Protein AF-A0A7X0BYW3-F1 (afdb_monomer_lite)

Secondary structure (DSSP, 8-state):
-PPP----TTTTTT--------THHHHHHHHHHHHHHHHHHHTT--HHHHH---S--HHHHHHHHHHHIIIIIHHHHHHHHHHHIIIIIHHHHHHTT-TTGGG-------TTTS--TTHHHHHHHHHHTTSS-HHHHHHHHT--GGGSPPTT--TT-------------------TTSPPHHHHHHHHHHHHHHHHHHHHHHTTSTTS-TTTHHHHHHS-GGGGGGTS---HHHHHHTTTTTTTTTTHHHHHHHHT--HHHHHHHHHHHHHHHHHHTPPP-HHHHHHHTT-HHHHTT-

Organism: NCBI:txid1124761

Structure (mmCIF, N/CA/C/O backbone):
data_AF-A0A7X0BYW3-F1
#
_entry.id   AF-A0A7X0BYW3-F1
#
loop_
_atom_site.group_PDB
_atom_site.id
_atom_site.type_symbol
_atom_site.label_atom_id
_atom_site.label_alt_id
_atom_site.label_comp_id
_atom_site.label_asym_id
_atom_site.label_entity_id
_atom_site.label_seq_id
_atom_site.pdbx_PDB_ins_code
_atom_site.Cartn_x
_atom_site.Cartn_y
_atom_site.Cartn_z
_atom_site.occupancy
_atom_site.B_iso_or_equiv
_atom_site.auth_seq_id
_atom_site.auth_comp_id
_atom_site.auth_asym_id
_atom_site.auth_atom_id
_atom_site.pdbx_PDB_model_num
ATOM 1 N N . MET A 1 1 ? -57.756 6.953 10.454 1.00 51.62 1 MET A N 1
ATOM 2 C CA . MET A 1 1 ? -58.939 6.797 11.325 1.00 51.62 1 MET A CA 1
ATOM 3 C C . MET A 1 1 ? -58.510 6.034 12.566 1.00 51.62 1 MET A C 1
ATOM 5 O O . MET A 1 1 ? -58.206 4.857 12.423 1.00 51.62 1 MET A O 1
ATOM 9 N N . PRO A 1 2 ? -58.402 6.666 13.743 1.00 64.00 2 PRO A N 1
ATOM 10 C CA . PRO A 1 2 ? -58.209 5.919 14.981 1.00 64.00 2 PRO A CA 1
ATOM 11 C C . PRO A 1 2 ? -59.483 5.116 15.282 1.00 64.00 2 PRO A C 1
ATOM 13 O O . PRO A 1 2 ? -60.581 5.671 15.253 1.00 64.00 2 PRO A O 1
ATOM 16 N N . ILE A 1 3 ? -59.338 3.811 15.512 1.00 81.50 3 ILE A N 1
ATOM 17 C CA . ILE A 1 3 ? -60.432 2.925 15.925 1.00 81.50 3 ILE A CA 1
ATOM 18 C C . ILE A 1 3 ? -60.294 2.741 17.431 1.00 81.50 3 ILE A C 1
ATOM 20 O O . ILE A 1 3 ? -59.284 2.223 17.902 1.00 81.50 3 ILE A O 1
ATOM 24 N N . ILE A 1 4 ? -61.289 3.209 18.177 1.00 81.56 4 ILE A N 1
ATOM 25 C CA . ILE A 1 4 ? -61.360 3.048 19.628 1.00 81.56 4 ILE A CA 1
ATOM 26 C C . ILE A 1 4 ? -62.225 1.815 19.891 1.00 81.56 4 ILE A C 1
ATOM 28 O O . ILE A 1 4 ? -63.356 1.749 19.410 1.00 81.56 4 ILE A O 1
ATOM 32 N N . LEU A 1 5 ? -61.676 0.832 20.606 1.00 76.56 5 LEU A N 1
ATOM 33 C CA . LEU A 1 5 ? -62.376 -0.387 21.008 1.00 76.56 5 LEU A CA 1
ATOM 34 C C . LEU A 1 5 ? -62.523 -0.387 22.534 1.00 76.56 5 LEU A C 1
ATOM 36 O O . LEU A 1 5 ? -61.526 -0.267 23.243 1.00 76.56 5 LEU A O 1
ATOM 40 N N . GLU A 1 6 ? -63.747 -0.539 23.033 1.00 80.62 6 GLU A N 1
ATOM 41 C CA . GLU A 1 6 ? -64.017 -0.760 24.456 1.00 80.62 6 GLU A CA 1
ATOM 42 C C . GLU A 1 6 ? -64.109 -2.264 24.714 1.00 80.62 6 GLU A C 1
ATOM 44 O O . GLU A 1 6 ? -64.891 -2.967 24.073 1.00 80.62 6 GLU A O 1
ATOM 49 N N . VAL A 1 7 ? -63.277 -2.766 25.626 1.00 82.75 7 VAL A N 1
ATOM 50 C CA . VAL A 1 7 ? -63.133 -4.202 25.894 1.00 82.75 7 VAL A CA 1
ATOM 51 C C . VAL A 1 7 ? -63.098 -4.425 27.410 1.00 82.75 7 VAL A C 1
ATOM 53 O O . VAL A 1 7 ? -62.517 -3.592 28.113 1.00 82.75 7 VAL A O 1
ATOM 56 N N . PRO A 1 8 ? -63.705 -5.509 27.935 1.00 83.25 8 PRO A N 1
ATOM 57 C CA . PRO A 1 8 ? -63.681 -5.812 29.364 1.00 83.25 8 PRO A CA 1
ATOM 58 C C . PRO A 1 8 ? -62.251 -5.915 29.922 1.00 83.25 8 PRO A C 1
ATOM 60 O O . PRO A 1 8 ? -61.351 -6.387 29.221 1.00 83.25 8 PRO A O 1
ATOM 63 N N . PRO A 1 9 ? -62.008 -5.484 31.173 1.00 78.94 9 PRO A N 1
ATOM 64 C CA . PRO A 1 9 ? -60.659 -5.379 31.724 1.00 78.94 9 PRO A CA 1
ATOM 65 C C . PRO A 1 9 ? -59.927 -6.723 31.817 1.00 78.94 9 PRO A C 1
ATOM 67 O O . PRO A 1 9 ? -58.698 -6.740 31.835 1.00 78.94 9 PRO A O 1
ATOM 70 N N . GLU A 1 10 ? -60.650 -7.846 31.827 1.00 81.94 10 GLU A N 1
ATOM 71 C CA . GLU A 1 10 ? -60.063 -9.183 31.928 1.00 81.94 10 GLU A CA 1
ATOM 72 C C . GLU A 1 10 ? -59.377 -9.637 30.628 1.00 81.94 10 GLU A C 1
ATOM 74 O O . GLU A 1 10 ? -58.458 -10.448 30.682 1.00 81.94 10 GLU A O 1
ATOM 79 N N . VAL A 1 11 ? -59.782 -9.099 29.469 1.00 80.69 11 VAL A N 1
ATOM 80 C CA . VAL A 1 11 ? -59.305 -9.532 28.137 1.00 80.69 11 VAL A CA 1
ATOM 81 C C . VAL A 1 11 ? -58.210 -8.631 27.555 1.00 80.69 11 VAL A C 1
ATOM 83 O O . VAL A 1 11 ? -57.588 -8.974 26.550 1.00 80.69 11 VAL A O 1
ATOM 86 N N . ILE A 1 12 ? -57.928 -7.488 28.190 1.00 77.75 12 ILE A N 1
ATOM 87 C CA . ILE A 1 12 ? -56.934 -6.508 27.714 1.00 77.75 12 ILE A CA 1
ATOM 88 C C . ILE A 1 12 ? -55.525 -7.116 27.669 1.00 77.75 12 ILE A C 1
ATOM 90 O O . ILE A 1 12 ? -54.766 -6.850 26.740 1.00 77.75 12 ILE A O 1
ATOM 94 N N . SER A 1 13 ? -55.174 -7.957 28.644 1.00 73.06 13 SER A N 1
ATOM 95 C CA . SER A 1 13 ? -53.876 -8.644 28.708 1.00 73.06 13 SER A CA 1
ATOM 96 C C . SER A 1 13 ? -53.737 -9.779 27.685 1.00 73.06 13 SER A C 1
ATOM 98 O O . SER A 1 13 ? -52.617 -10.180 27.362 1.00 73.06 13 SER A O 1
ATOM 100 N N . GLU A 1 14 ? -54.854 -10.289 27.163 1.00 79.56 14 GLU A N 1
ATOM 101 C CA . GLU A 1 14 ? -54.889 -11.356 26.160 1.00 79.56 14 GLU A CA 1
ATOM 102 C C . GLU A 1 14 ? -54.876 -10.815 24.722 1.00 79.56 14 GLU A C 1
ATOM 104 O O . GLU A 1 14 ? -54.506 -11.542 23.794 1.00 79.56 14 GLU A O 1
ATOM 109 N N . MET A 1 15 ? -55.209 -9.533 24.522 1.00 78.06 15 MET A N 1
ATOM 110 C CA . MET A 1 15 ? -55.087 -8.863 23.227 1.00 78.06 15 MET A CA 1
ATOM 111 C C . MET A 1 15 ? -53.617 -8.712 22.830 1.00 78.06 15 MET A C 1
ATOM 113 O O . MET A 1 15 ? -52.914 -7.785 23.229 1.00 78.06 15 MET A O 1
ATOM 117 N N . LYS A 1 16 ? -53.154 -9.626 21.979 1.00 79.06 16 LYS A N 1
ATOM 118 C CA . LYS A 1 16 ? -51.844 -9.540 21.335 1.00 79.06 16 LYS A CA 1
ATOM 119 C C . LYS A 1 16 ? -51.980 -8.819 20.003 1.00 79.06 16 LYS A C 1
ATOM 121 O O . LYS A 1 16 ? -52.760 -9.230 19.145 1.00 79.06 16 LYS A O 1
ATOM 126 N N . VAL A 1 17 ? -51.187 -7.769 19.815 1.00 79.94 17 VAL A N 1
ATOM 127 C CA . VAL A 1 17 ? -50.988 -7.175 18.492 1.00 79.94 17 VAL A CA 1
ATOM 128 C C . VAL A 1 17 ? -50.255 -8.208 17.639 1.00 79.94 17 VAL A C 1
ATOM 130 O O . VAL A 1 17 ? -49.108 -8.550 17.916 1.00 79.94 17 VAL A O 1
ATOM 133 N N . LEU A 1 18 ? -50.944 -8.749 16.638 1.00 80.38 18 LEU A N 1
ATOM 134 C CA . LEU A 1 18 ? -50.346 -9.619 15.633 1.00 80.38 18 LEU A CA 1
ATOM 135 C C . LEU A 1 18 ? -49.805 -8.733 14.514 1.00 80.38 18 LEU A C 1
ATOM 137 O O . LEU A 1 18 ? -50.562 -8.229 13.685 1.00 80.38 18 LEU A O 1
ATOM 141 N N . THR A 1 19 ? -48.497 -8.509 14.523 1.00 73.25 19 THR A N 1
ATOM 142 C CA . THR A 1 19 ? -47.806 -7.799 13.447 1.00 73.25 19 THR A CA 1
ATOM 143 C C . THR A 1 19 ? -47.559 -8.784 12.305 1.00 73.25 19 THR A C 1
ATOM 145 O O . THR A 1 19 ? -46.873 -9.786 12.489 1.00 73.25 19 THR A O 1
ATOM 148 N N . PHE A 1 20 ? -48.143 -8.527 11.133 1.00 77.12 20 PHE A N 1
ATOM 149 C CA . PHE A 1 20 ? -47.963 -9.350 9.924 1.00 77.12 20 PHE A CA 1
ATOM 150 C C . PHE A 1 20 ? -46.828 -8.844 9.021 1.00 77.12 20 PHE A C 1
ATOM 152 O O . PHE A 1 20 ? -46.604 -9.382 7.938 1.00 77.12 20 PHE A O 1
ATOM 159 N N . GLU A 1 21 ? -46.135 -7.792 9.449 1.00 76.50 21 GLU A N 1
ATOM 160 C CA . GLU A 1 21 ? -44.989 -7.233 8.744 1.00 76.50 21 GLU A CA 1
ATOM 161 C C . GLU A 1 21 ? -43.764 -8.120 8.981 1.00 76.50 21 GLU A C 1
ATOM 163 O O . GLU A 1 21 ? -43.515 -8.579 10.096 1.00 76.50 21 GLU A O 1
ATOM 168 N N . SER A 1 22 ? -43.018 -8.404 7.915 1.00 73.88 22 SER A N 1
ATOM 169 C CA . SER A 1 22 ? -41.798 -9.201 7.996 1.00 73.88 22 SER A CA 1
ATOM 170 C C . SER A 1 22 ? -40.574 -8.300 8.104 1.00 73.88 22 SER A C 1
ATOM 172 O O . SER A 1 22 ? -40.433 -7.387 7.293 1.00 73.88 22 SER A O 1
ATOM 174 N N . ASP A 1 23 ? -39.600 -8.670 8.935 1.00 71.81 23 ASP A N 1
ATOM 175 C CA . ASP A 1 23 ? -38.257 -8.056 8.951 1.00 71.81 23 ASP A CA 1
ATOM 176 C C . ASP A 1 23 ? -37.401 -8.435 7.718 1.00 71.81 23 ASP A C 1
ATOM 178 O O . ASP A 1 23 ? -36.169 -8.326 7.718 1.00 71.81 23 ASP A O 1
ATOM 182 N N . PHE A 1 24 ? -38.040 -8.926 6.650 1.00 76.69 24 PHE A N 1
ATOM 183 C CA . PHE A 1 24 ? -37.383 -9.443 5.456 1.00 76.69 24 PHE A CA 1
ATOM 184 C C . PHE A 1 24 ? -36.506 -8.393 4.778 1.00 76.69 24 PHE A C 1
ATOM 186 O O . PHE A 1 24 ? -35.460 -8.752 4.248 1.00 76.69 24 PHE A O 1
ATOM 193 N N . ASP A 1 25 ? -36.855 -7.109 4.861 1.00 77.62 25 ASP A N 1
ATOM 194 C CA . ASP A 1 25 ? -36.056 -6.038 4.263 1.00 77.62 25 ASP A CA 1
ATOM 195 C C . ASP A 1 25 ? -34.641 -5.964 4.858 1.00 77.62 25 ASP A C 1
ATOM 197 O O . ASP A 1 25 ? -33.663 -5.835 4.117 1.00 77.62 25 ASP A O 1
ATOM 201 N N . GLN A 1 26 ? -34.487 -6.149 6.176 1.00 77.19 26 GLN A N 1
ATOM 202 C CA . GLN A 1 26 ? -33.156 -6.196 6.795 1.00 77.19 26 GLN A CA 1
ATOM 203 C C . GLN A 1 26 ? -32.385 -7.467 6.419 1.00 77.19 26 GLN A C 1
ATOM 205 O O . GLN A 1 26 ? -31.160 -7.439 6.265 1.00 77.19 26 GLN A O 1
ATOM 210 N N . LEU A 1 27 ? -33.086 -8.590 6.253 1.00 81.69 27 LEU A N 1
ATOM 211 C CA . LEU A 1 27 ? -32.473 -9.864 5.876 1.00 81.69 27 LEU A CA 1
ATOM 212 C C . LEU A 1 27 ? -32.059 -9.884 4.394 1.00 81.69 27 LEU A C 1
ATOM 214 O O . LEU A 1 27 ? -31.016 -10.434 4.041 1.00 81.69 27 LEU A O 1
ATOM 218 N N . ALA A 1 28 ? -32.843 -9.235 3.535 1.00 83.00 28 ALA A N 1
ATOM 219 C CA . ALA A 1 28 ? -32.607 -9.125 2.103 1.00 83.00 28 ALA A CA 1
ATOM 220 C C . ALA A 1 28 ? -31.335 -8.327 1.791 1.00 83.00 28 ALA A C 1
ATOM 222 O O . ALA A 1 28 ? -30.598 -8.693 0.873 1.00 83.00 28 ALA A O 1
ATOM 223 N N . LEU A 1 29 ? -31.037 -7.281 2.571 1.00 83.56 29 LEU A N 1
ATOM 224 C CA . LEU A 1 29 ? -29.779 -6.535 2.453 1.00 83.56 29 LEU A CA 1
ATOM 225 C C . LEU A 1 29 ? -28.565 -7.433 2.734 1.00 83.56 29 LEU A C 1
ATOM 227 O O . LEU A 1 29 ? -27.642 -7.480 1.921 1.00 83.56 29 LEU A O 1
ATOM 231 N N . LYS A 1 30 ? -28.611 -8.229 3.810 1.00 83.62 30 LYS A N 1
ATOM 232 C CA . LYS A 1 30 ? -27.533 -9.171 4.163 1.00 83.62 30 LYS A CA 1
ATOM 233 C C . LYS A 1 30 ? -27.338 -10.260 3.108 1.00 83.62 30 LYS A C 1
ATOM 235 O O . LYS A 1 30 ? -26.208 -10.580 2.751 1.00 83.62 30 LYS A O 1
ATOM 240 N N . LEU A 1 31 ? -28.434 -10.808 2.576 1.00 86.25 31 LEU A N 1
ATOM 241 C CA . LEU A 1 31 ? -28.380 -11.812 1.507 1.00 86.25 31 LEU A CA 1
ATOM 242 C C . LEU A 1 31 ? -27.747 -11.254 0.226 1.00 86.25 31 LEU A C 1
ATOM 244 O O . LEU A 1 31 ? -26.996 -11.959 -0.447 1.00 86.25 31 LEU A O 1
ATOM 248 N N . ARG A 1 32 ? -28.021 -9.987 -0.110 1.00 84.38 32 ARG A N 1
ATOM 249 C CA . ARG A 1 32 ? -27.411 -9.320 -1.269 1.00 84.38 32 ARG A CA 1
ATOM 250 C C . ARG A 1 32 ? -25.913 -9.097 -1.075 1.00 84.38 32 ARG A C 1
ATOM 252 O O . ARG A 1 32 ? -25.154 -9.409 -1.988 1.00 84.38 32 ARG A O 1
ATOM 259 N N . GLU A 1 33 ? -25.478 -8.629 0.093 1.00 82.38 33 GLU A N 1
ATOM 260 C CA . GLU A 1 33 ? -24.046 -8.495 0.406 1.00 82.38 33 GLU A CA 1
ATOM 261 C C . GLU A 1 33 ? -23.308 -9.834 0.322 1.00 82.38 33 GLU A C 1
ATOM 263 O O . GLU A 1 33 ? -22.245 -9.928 -0.297 1.00 82.38 33 GLU A O 1
ATOM 268 N N . GLU A 1 34 ? -23.887 -10.892 0.892 1.00 85.25 34 GLU A N 1
ATOM 269 C CA . GLU A 1 34 ? -23.302 -12.230 0.841 1.00 85.25 34 GLU A CA 1
ATOM 270 C C . GLU A 1 34 ? -23.216 -12.753 -0.603 1.00 85.25 34 GLU A C 1
ATOM 272 O O . GLU A 1 34 ? -22.199 -13.328 -0.999 1.00 85.25 34 GLU A O 1
ATOM 277 N N . ALA A 1 35 ? -24.251 -12.520 -1.417 1.00 85.69 35 ALA A N 1
ATOM 278 C CA . ALA A 1 35 ? -24.261 -12.908 -2.823 1.00 85.69 35 ALA A CA 1
ATOM 279 C C . ALA A 1 35 ? -23.190 -12.169 -3.640 1.00 85.69 35 ALA A C 1
ATOM 281 O O . ALA A 1 35 ? -22.497 -12.805 -4.436 1.00 85.69 35 ALA A O 1
ATOM 282 N N . ILE A 1 36 ? -23.000 -10.862 -3.421 1.00 81.69 36 ILE A N 1
ATOM 283 C CA . ILE A 1 36 ? -21.956 -10.093 -4.115 1.00 81.69 36 ILE A CA 1
ATOM 284 C C . ILE A 1 36 ? -20.565 -10.576 -3.696 1.00 81.69 36 ILE A C 1
ATOM 286 O O . ILE A 1 36 ? -19.700 -10.763 -4.551 1.00 81.69 36 ILE A O 1
ATOM 290 N N . ARG A 1 37 ? -20.352 -10.858 -2.405 1.00 79.31 37 ARG A N 1
ATOM 291 C CA . ARG A 1 37 ? -19.075 -11.399 -1.922 1.00 79.31 37 ARG A CA 1
ATOM 292 C C . ARG A 1 37 ? -18.777 -12.769 -2.534 1.00 79.31 37 ARG A C 1
ATOM 294 O O . ARG A 1 37 ? -17.671 -12.985 -3.020 1.00 79.31 37 ARG A O 1
ATOM 301 N N . ARG A 1 38 ? -19.770 -13.665 -2.588 1.00 83.62 38 ARG A N 1
ATOM 302 C CA . ARG A 1 38 ? -19.647 -14.969 -3.266 1.00 83.62 38 ARG A CA 1
ATOM 303 C C . ARG A 1 38 ? -19.331 -14.815 -4.754 1.00 83.62 38 ARG A C 1
ATOM 305 O O . ARG A 1 38 ? -18.499 -15.553 -5.273 1.00 83.62 38 ARG A O 1
ATOM 312 N N . PHE A 1 39 ? -19.968 -13.862 -5.430 1.00 85.06 39 PHE A N 1
ATOM 313 C CA . PHE A 1 39 ? -19.711 -13.576 -6.840 1.00 85.06 39 PHE A CA 1
ATOM 314 C C . PHE A 1 39 ? -18.282 -13.069 -7.075 1.00 85.06 39 PHE A C 1
ATOM 316 O O . PHE A 1 39 ? -17.606 -13.563 -7.974 1.00 85.06 39 PHE A O 1
ATOM 323 N N . ALA A 1 40 ? -17.794 -12.154 -6.234 1.00 76.88 40 ALA A N 1
ATOM 324 C CA . ALA A 1 40 ? -16.424 -11.648 -6.293 1.00 76.88 40 ALA A CA 1
ATOM 325 C C . ALA A 1 40 ? -15.390 -12.772 -6.130 1.00 76.88 40 ALA A C 1
ATOM 327 O O . ALA A 1 40 ? -14.498 -12.923 -6.966 1.00 76.88 40 ALA A O 1
ATOM 328 N N . THR A 1 41 ? -15.576 -13.634 -5.123 1.00 79.62 41 THR A N 1
ATOM 329 C CA . THR A 1 41 ? -14.730 -14.820 -4.927 1.00 79.62 41 THR A CA 1
ATOM 330 C C . THR A 1 41 ? -14.773 -15.753 -6.139 1.00 79.62 41 THR A C 1
ATOM 332 O O . THR A 1 41 ? -13.732 -16.246 -6.558 1.00 79.62 41 THR A O 1
ATOM 335 N N . GLY A 1 42 ? -15.950 -15.959 -6.741 1.00 80.88 42 GLY A N 1
ATOM 336 C CA . GLY A 1 42 ? -16.097 -16.773 -7.952 1.00 80.88 42 GLY A CA 1
ATOM 337 C C . GLY A 1 42 ? -15.405 -16.190 -9.189 1.00 80.88 42 GLY A C 1
ATOM 338 O O . GLY A 1 42 ? -15.004 -16.943 -10.071 1.00 80.88 42 GLY A O 1
ATOM 339 N N . LEU A 1 43 ? -15.237 -14.868 -9.253 1.00 78.25 43 LEU A N 1
ATOM 340 C CA . LEU A 1 43 ? -14.506 -14.189 -10.325 1.00 78.25 43 LEU A CA 1
ATOM 341 C C . LEU A 1 43 ? -12.994 -14.094 -10.088 1.00 78.25 43 LEU A C 1
ATOM 343 O O . LEU A 1 43 ? -12.291 -13.608 -10.977 1.00 78.25 43 LEU A O 1
ATOM 347 N N . GLU A 1 44 ? -12.501 -14.559 -8.935 1.00 73.69 44 GLU A N 1
ATOM 348 C CA . GLU A 1 44 ? -11.108 -14.394 -8.489 1.00 73.69 44 GLU A CA 1
ATOM 349 C C . GLU A 1 44 ? -10.702 -12.914 -8.364 1.00 73.69 44 GLU A C 1
ATOM 351 O O . GLU A 1 44 ? -9.552 -12.539 -8.595 1.00 73.69 44 GLU A O 1
ATOM 356 N N . ILE A 1 45 ? -11.661 -12.055 -8.012 1.00 72.12 45 ILE A N 1
ATOM 357 C CA . ILE A 1 45 ? -11.447 -10.622 -7.799 1.00 72.12 45 ILE A CA 1
ATOM 358 C C . ILE A 1 45 ? -11.709 -10.329 -6.316 1.00 72.12 45 ILE A C 1
ATOM 360 O O . ILE A 1 45 ? -12.759 -10.735 -5.807 1.00 72.12 45 ILE A O 1
ATOM 364 N N . PRO A 1 46 ? -10.809 -9.621 -5.605 1.00 68.44 46 PRO A N 1
ATOM 365 C CA . PRO A 1 46 ? -11.086 -9.173 -4.244 1.00 68.44 46 PRO A CA 1
ATOM 366 C C . PRO A 1 46 ? -12.393 -8.372 -4.202 1.00 68.44 46 PRO A C 1
ATOM 368 O O . PRO A 1 46 ? -12.629 -7.509 -5.053 1.00 68.44 46 PRO A O 1
ATOM 371 N N . GLY A 1 47 ? -13.260 -8.659 -3.229 1.00 66.31 47 GLY A N 1
ATOM 372 C CA . GLY A 1 47 ? -14.575 -8.020 -3.119 1.00 66.31 47 GLY A CA 1
ATOM 373 C C . GLY A 1 47 ? -14.474 -6.499 -3.019 1.00 66.31 47 GLY A C 1
ATOM 374 O O . GLY A 1 47 ? -15.329 -5.796 -3.539 1.00 66.31 47 GLY A O 1
ATOM 375 N N . GLU A 1 48 ? -13.381 -6.001 -2.453 1.00 70.25 48 GLU A N 1
ATOM 376 C CA . GLU A 1 48 ? -13.001 -4.599 -2.294 1.00 70.25 48 GLU A CA 1
ATOM 377 C C . GLU A 1 48 ? -12.828 -3.873 -3.638 1.00 70.25 48 GLU A C 1
ATOM 379 O O . GLU A 1 48 ? -13.090 -2.677 -3.743 1.00 70.25 48 GLU A O 1
ATOM 384 N N . VAL A 1 49 ? -12.426 -4.588 -4.693 1.00 66.69 49 VAL A N 1
ATOM 385 C CA . VAL A 1 49 ? -12.315 -4.021 -6.047 1.00 66.69 49 VAL A CA 1
ATOM 386 C C . VAL A 1 49 ? -13.701 -3.845 -6.681 1.00 66.69 49 VAL A C 1
ATOM 388 O O . VAL A 1 49 ? -13.908 -2.910 -7.450 1.00 66.69 49 VAL A O 1
ATOM 391 N N . LEU A 1 50 ? -14.662 -4.718 -6.354 1.00 65.88 50 LEU A N 1
ATOM 392 C CA . LEU A 1 50 ? -16.016 -4.721 -6.932 1.00 65.88 50 LEU A CA 1
ATOM 393 C C . LEU A 1 50 ? -17.029 -3.893 -6.130 1.00 65.88 50 LEU A C 1
ATOM 395 O O . LEU A 1 50 ? -17.910 -3.267 -6.711 1.00 65.88 50 LEU A O 1
ATOM 399 N N . LEU A 1 51 ? -16.917 -3.906 -4.804 1.00 68.31 51 LEU A N 1
ATOM 400 C CA . LEU A 1 51 ? -17.806 -3.215 -3.865 1.00 68.31 51 LEU A CA 1
ATOM 401 C C . LEU A 1 51 ? -17.379 -1.764 -3.603 1.00 68.31 51 LEU A C 1
ATOM 403 O O . LEU A 1 51 ? -18.130 -1.009 -2.991 1.00 68.31 51 LEU A O 1
ATOM 407 N N . GLY A 1 52 ? -16.202 -1.375 -4.098 1.00 60.19 52 GLY A N 1
ATOM 408 C CA . GLY A 1 52 ? -15.568 -0.098 -3.809 1.00 60.19 52 GLY A CA 1
ATOM 409 C C . GLY A 1 52 ? -14.596 -0.214 -2.639 1.00 60.19 52 GLY A C 1
ATOM 410 O O . GLY A 1 52 ? -14.866 -0.874 -1.634 1.00 60.19 52 GLY A O 1
ATOM 411 N N . MET A 1 53 ? -13.445 0.443 -2.786 1.00 59.25 53 MET A N 1
ATOM 412 C CA . MET A 1 53 ? -12.447 0.586 -1.730 1.00 59.25 53 MET A CA 1
ATOM 413 C C . MET A 1 53 ? -13.067 1.432 -0.607 1.00 59.25 53 MET A C 1
ATOM 415 O O . MET A 1 53 ? -13.128 2.650 -0.733 1.00 59.25 53 MET A O 1
ATOM 419 N N . GLY A 1 54 ? -13.613 0.789 0.430 1.00 63.69 54 GLY A N 1
ATOM 420 C CA . GLY A 1 54 ? -14.132 1.447 1.639 1.00 63.69 54 GLY A CA 1
ATOM 421 C C . GLY A 1 54 ? -13.007 2.051 2.493 1.00 63.69 54 GLY A C 1
ATOM 422 O O . GLY A 1 54 ? -12.117 2.705 1.962 1.00 63.69 54 GLY A O 1
ATOM 423 N N . ASP A 1 55 ? -12.988 1.782 3.804 1.00 54.25 55 ASP A N 1
ATOM 424 C CA . ASP A 1 55 ? -11.967 2.252 4.775 1.00 54.25 55 ASP A CA 1
ATOM 425 C C . ASP A 1 55 ? -10.554 1.642 4.582 1.00 54.25 55 ASP A C 1
ATOM 427 O O . ASP A 1 55 ? -9.803 1.409 5.531 1.00 54.25 55 ASP A O 1
ATOM 431 N N . ILE A 1 56 ? -10.161 1.332 3.348 1.00 58.47 56 ILE A N 1
ATOM 432 C CA . ILE A 1 56 ? -8.854 0.756 3.046 1.00 58.47 56 ILE A CA 1
ATOM 433 C C . ILE A 1 56 ? -7.869 1.899 2.836 1.00 58.47 56 ILE A C 1
ATOM 435 O O . ILE A 1 56 ? -8.007 2.706 1.917 1.00 58.47 56 ILE A O 1
ATOM 439 N N . ASN A 1 57 ? -6.842 1.952 3.681 1.00 60.44 57 ASN A N 1
ATOM 440 C CA . ASN A 1 57 ? -5.758 2.911 3.526 1.00 60.44 57 ASN A CA 1
ATOM 441 C C . ASN A 1 57 ? -5.000 2.700 2.196 1.00 60.44 57 ASN A C 1
ATOM 443 O O . ASN A 1 57 ? -5.060 1.645 1.557 1.00 60.44 57 ASN A O 1
ATOM 447 N N . HIS A 1 58 ? -4.242 3.712 1.772 1.00 50.03 58 HIS A N 1
ATOM 448 C CA . HIS A 1 58 ? -3.519 3.686 0.494 1.00 50.03 58 HIS A CA 1
ATOM 449 C C . HIS A 1 58 ? -2.549 2.490 0.352 1.00 50.03 58 HIS A C 1
ATOM 451 O O . HIS A 1 58 ? -2.284 2.043 -0.764 1.00 50.03 58 HIS A O 1
ATOM 457 N N . TRP A 1 59 ? -2.070 1.928 1.469 1.00 52.38 59 TRP A N 1
ATOM 458 C CA . TRP A 1 59 ? -1.206 0.743 1.501 1.00 52.38 59 TRP A CA 1
ATOM 459 C C . TRP A 1 59 ? -1.973 -0.552 1.228 1.00 52.38 59 TRP A C 1
ATOM 461 O O . TRP A 1 59 ? -1.541 -1.361 0.405 1.00 52.38 59 TRP A O 1
ATOM 471 N N . GLY A 1 60 ? -3.133 -0.722 1.862 1.00 63.44 60 GLY A N 1
ATOM 472 C CA . GLY A 1 60 ? -4.027 -1.850 1.626 1.00 63.44 60 GLY A CA 1
ATOM 473 C C . 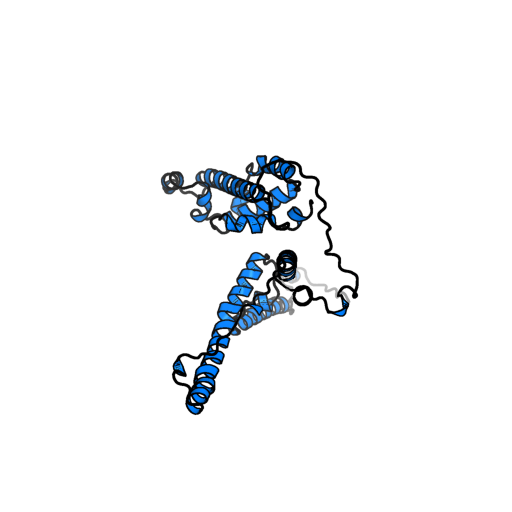GLY A 1 60 ? -4.568 -1.847 0.199 1.00 63.44 60 GLY A C 1
ATOM 474 O O . GLY A 1 60 ? -4.586 -2.888 -0.451 1.00 63.44 60 GLY A O 1
ATOM 475 N N . ALA A 1 61 ? -4.900 -0.670 -0.338 1.00 64.62 61 ALA A N 1
ATOM 476 C CA . ALA A 1 61 ? -5.350 -0.532 -1.720 1.00 64.62 61 ALA A CA 1
ATOM 477 C C . ALA A 1 61 ? -4.265 -0.964 -2.725 1.00 64.62 61 ALA A C 1
ATOM 479 O O . ALA A 1 61 ? -4.560 -1.663 -3.698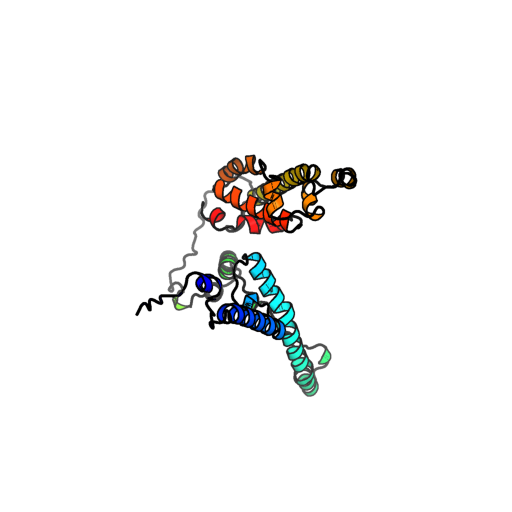 1.00 64.62 61 ALA A O 1
ATOM 480 N N . TRP A 1 62 ? -2.999 -0.608 -2.475 1.00 62.81 62 TRP A N 1
ATOM 481 C CA . TRP A 1 62 ? -1.883 -1.016 -3.332 1.00 62.81 62 TRP A CA 1
ATOM 482 C C . TRP A 1 62 ? -1.606 -2.521 -3.254 1.00 62.81 62 TRP A C 1
ATOM 484 O O . TRP A 1 62 ? -1.449 -3.167 -4.294 1.00 62.81 62 TRP A O 1
ATOM 494 N N . ALA A 1 63 ? -1.582 -3.083 -2.042 1.00 68.06 63 ALA A N 1
ATOM 495 C CA . ALA A 1 63 ? -1.388 -4.515 -1.837 1.00 68.06 63 ALA A CA 1
ATOM 496 C C . ALA A 1 63 ? -2.479 -5.331 -2.549 1.00 68.06 63 ALA A C 1
ATOM 498 O O . ALA A 1 63 ? -2.157 -6.247 -3.304 1.00 68.06 63 ALA A O 1
ATOM 499 N N . LEU A 1 64 ? -3.744 -4.922 -2.411 1.00 72.19 64 LEU A N 1
ATOM 500 C CA . LEU A 1 64 ? -4.885 -5.566 -3.064 1.00 72.19 64 LEU A CA 1
ATOM 501 C C . LEU A 1 64 ? -4.814 -5.484 -4.592 1.00 72.19 64 LEU A C 1
ATOM 503 O O . LEU A 1 64 ? -5.079 -6.472 -5.274 1.00 72.19 64 LEU A O 1
ATOM 507 N N . GLN A 1 65 ? -4.425 -4.336 -5.158 1.00 72.00 65 GLN A N 1
ATOM 508 C CA . GLN A 1 65 ? -4.293 -4.202 -6.611 1.00 72.00 65 GLN A CA 1
ATOM 509 C C . GLN A 1 65 ? -3.139 -5.057 -7.158 1.00 72.00 65 GLN A C 1
ATOM 511 O O . GLN A 1 65 ? -3.275 -5.689 -8.208 1.00 72.00 65 GLN A O 1
ATOM 516 N N . ALA A 1 66 ? -2.007 -5.100 -6.453 1.00 74.25 66 ALA A N 1
ATOM 517 C CA . ALA A 1 66 ? -0.876 -5.942 -6.830 1.00 74.25 66 ALA A CA 1
ATOM 518 C C . ALA A 1 66 ? -1.231 -7.436 -6.754 1.00 74.25 66 ALA A C 1
ATOM 520 O O . ALA A 1 66 ? -0.870 -8.202 -7.651 1.00 74.25 66 ALA A O 1
ATOM 521 N N . GLU A 1 67 ? -1.969 -7.838 -5.721 1.00 79.75 67 GLU A N 1
ATOM 522 C CA . GLU A 1 67 ? -2.450 -9.204 -5.539 1.00 79.75 67 GLU A CA 1
ATOM 523 C C . GLU A 1 67 ? -3.473 -9.598 -6.613 1.00 79.75 67 GLU A C 1
ATOM 525 O O . GLU A 1 67 ? -3.334 -10.660 -7.218 1.00 79.75 67 GLU A O 1
ATOM 530 N N . ALA A 1 68 ? -4.416 -8.715 -6.955 1.00 78.06 68 ALA A N 1
ATOM 531 C CA . ALA A 1 68 ? -5.381 -8.943 -8.032 1.00 78.06 68 ALA A CA 1
ATOM 532 C C . ALA A 1 68 ? -4.701 -9.151 -9.399 1.00 78.06 68 ALA A C 1
ATOM 534 O O . ALA A 1 68 ? -5.080 -10.048 -10.155 1.00 78.06 68 ALA A O 1
ATOM 535 N N . ILE A 1 69 ? -3.663 -8.365 -9.716 1.00 81.50 69 ILE A N 1
ATOM 536 C CA . ILE A 1 69 ? -2.885 -8.549 -10.953 1.00 81.50 69 ILE A CA 1
ATOM 537 C C . ILE A 1 69 ? -2.169 -9.904 -10.930 1.00 81.50 69 ILE A C 1
ATOM 539 O O . ILE A 1 69 ? -2.257 -10.663 -11.897 1.00 81.50 69 ILE A O 1
ATOM 543 N N . ARG A 1 70 ? -1.491 -10.223 -9.825 1.00 82.12 70 ARG A N 1
ATOM 544 C CA . ARG A 1 70 ? -0.666 -11.429 -9.702 1.00 82.12 70 ARG A CA 1
ATOM 545 C C . ARG A 1 70 ? -1.483 -12.721 -9.695 1.00 82.12 70 ARG A C 1
ATOM 547 O O . ARG A 1 70 ? -1.071 -13.698 -10.311 1.00 82.12 70 ARG A O 1
ATOM 554 N N . LEU A 1 71 ? -2.610 -12.745 -8.989 1.00 83.75 71 LEU A N 1
ATOM 555 C CA . LEU A 1 71 ? -3.423 -13.951 -8.821 1.00 83.75 71 LEU A CA 1
ATOM 556 C C . LEU A 1 71 ? -4.492 -14.096 -9.908 1.00 83.75 71 LEU A C 1
ATOM 558 O O . LEU A 1 71 ? -4.754 -15.213 -10.339 1.00 83.75 71 LEU A O 1
ATOM 562 N N . GLY A 1 72 ? -5.080 -12.995 -10.383 1.00 82.19 72 GLY A N 1
ATOM 563 C CA . GLY A 1 72 ? -6.181 -13.046 -11.350 1.00 82.19 72 GLY A CA 1
ATOM 564 C C . GLY A 1 72 ? -5.749 -12.879 -12.808 1.00 82.19 72 GLY A C 1
ATOM 565 O O . GLY A 1 72 ? -6.268 -13.555 -13.697 1.00 82.19 72 GLY A O 1
ATOM 566 N N . ILE A 1 73 ? -4.805 -11.972 -13.084 1.00 85.94 73 ILE A N 1
ATOM 567 C CA . ILE A 1 73 ? -4.501 -11.537 -14.458 1.00 85.94 73 ILE A CA 1
ATOM 568 C C . ILE A 1 73 ? -3.298 -12.288 -15.039 1.00 85.94 73 ILE A C 1
ATOM 570 O O . ILE A 1 73 ? -3.387 -12.816 -16.150 1.00 85.94 73 ILE A O 1
ATOM 574 N N . GLU A 1 74 ? -2.185 -12.366 -14.305 1.00 90.06 74 GLU A N 1
ATOM 575 C CA . GLU A 1 74 ? -0.946 -13.001 -14.783 1.00 90.06 74 GLU A CA 1
ATOM 576 C C . GLU A 1 74 ? -1.140 -14.464 -15.234 1.00 90.06 74 GLU A C 1
ATOM 578 O O . GLU A 1 74 ? -0.683 -14.790 -16.331 1.00 90.06 74 GLU A O 1
ATOM 583 N N . PRO A 1 75 ? -1.876 -15.338 -14.513 1.00 91.25 75 PRO A N 1
ATOM 584 C CA . PRO A 1 75 ? -2.085 -16.721 -14.957 1.00 91.25 75 PRO A CA 1
ATOM 585 C C . PRO A 1 75 ? -2.883 -16.826 -16.267 1.00 91.25 75 PRO A C 1
ATOM 587 O O . PRO A 1 75 ? -2.604 -17.676 -17.121 1.00 91.25 75 PRO A O 1
ATOM 590 N N . ARG A 1 76 ? -3.862 -15.934 -16.468 1.00 90.31 76 ARG A N 1
ATOM 591 C CA . ARG A 1 76 ? -4.678 -15.894 -17.693 1.00 90.31 76 ARG A CA 1
ATOM 592 C C . ARG A 1 76 ? -3.846 -15.409 -18.878 1.00 90.31 76 ARG A C 1
ATOM 594 O O . ARG A 1 76 ? -3.882 -16.026 -19.942 1.00 90.31 76 ARG A O 1
ATOM 601 N N . LEU A 1 77 ? -3.040 -14.365 -18.681 1.00 92.69 77 LEU A N 1
ATOM 602 C CA . LEU A 1 77 ? -2.098 -13.883 -19.694 1.00 92.69 77 LEU A CA 1
ATOM 603 C C . LEU A 1 77 ? -1.046 -14.939 -20.045 1.00 92.69 77 LEU A C 1
ATOM 605 O O . LEU A 1 77 ? -0.771 -15.135 -21.226 1.00 92.69 77 LEU A O 1
ATOM 609 N N . ALA A 1 78 ? -0.517 -15.664 -19.057 1.00 93.00 78 ALA A N 1
ATOM 610 C CA . ALA A 1 78 ? 0.425 -16.758 -19.283 1.00 93.00 78 ALA A CA 1
ATOM 611 C C . ALA A 1 78 ? -0.174 -17.859 -20.162 1.00 93.00 78 ALA A C 1
ATOM 613 O O . ALA A 1 78 ? 0.486 -18.345 -21.078 1.00 93.00 78 ALA A O 1
ATOM 614 N N . THR A 1 79 ? -1.443 -18.202 -19.936 1.00 95.00 79 THR A N 1
ATOM 615 C CA . THR A 1 79 ? -2.159 -19.197 -20.746 1.00 95.00 79 THR A CA 1
ATOM 616 C C . THR A 1 79 ? -2.265 -18.756 -22.207 1.00 95.00 79 THR A C 1
ATOM 618 O O . THR A 1 79 ? -1.934 -19.520 -23.115 1.00 95.00 79 THR A O 1
ATOM 621 N N . VAL A 1 80 ? -2.666 -17.504 -22.449 1.00 95.44 80 VAL A N 1
ATOM 622 C CA . VAL A 1 80 ? -2.781 -16.949 -23.808 1.00 95.44 80 VAL A CA 1
ATOM 623 C C . VAL A 1 80 ? -1.412 -16.843 -24.481 1.00 95.44 80 VAL A C 1
ATOM 625 O O . VAL A 1 80 ? -1.250 -17.262 -25.625 1.00 95.44 80 VAL A O 1
ATOM 628 N N . ALA A 1 81 ? -0.406 -16.333 -23.770 1.00 95.31 81 ALA A N 1
ATOM 629 C CA . ALA A 1 81 ? 0.955 -16.199 -24.277 1.00 95.31 81 ALA A CA 1
ATOM 630 C C . ALA A 1 81 ? 1.570 -17.566 -24.625 1.00 95.31 81 ALA A C 1
ATOM 632 O O . ALA A 1 81 ? 2.213 -17.715 -25.667 1.00 95.31 81 ALA A O 1
ATOM 633 N N . HIS A 1 82 ? 1.305 -18.592 -23.813 1.00 95.38 82 HIS A N 1
ATOM 634 C CA . HIS A 1 82 ? 1.714 -19.964 -24.095 1.00 95.38 82 HIS A CA 1
ATOM 635 C C . HIS A 1 82 ? 1.033 -20.526 -25.350 1.00 95.38 82 HIS A C 1
ATOM 637 O O . HIS A 1 82 ? 1.707 -21.120 -26.195 1.00 95.38 82 HIS A O 1
ATOM 643 N N . ALA A 1 83 ? -0.275 -20.306 -25.512 1.00 96.38 83 ALA A N 1
ATOM 644 C CA . ALA A 1 83 ? -1.009 -20.732 -26.702 1.00 96.38 83 ALA A CA 1
ATOM 645 C C . ALA A 1 83 ? -0.480 -20.043 -27.970 1.00 96.38 83 ALA A C 1
ATOM 647 O O . ALA A 1 83 ? -0.178 -20.718 -28.951 1.00 96.38 83 ALA A O 1
ATOM 648 N N . LEU A 1 84 ? -0.270 -18.724 -27.934 1.00 96.38 84 LEU A N 1
ATOM 649 C CA . LEU A 1 84 ? 0.310 -17.977 -29.056 1.00 96.38 84 LEU A CA 1
ATOM 650 C C . LEU A 1 84 ? 1.730 -18.448 -29.385 1.00 96.38 84 LEU A C 1
ATOM 652 O O . LEU A 1 84 ? 2.088 -18.576 -30.553 1.00 96.38 84 LEU A O 1
ATOM 656 N N . THR A 1 85 ? 2.532 -18.751 -28.364 1.00 94.94 85 THR A N 1
ATOM 657 C CA . THR A 1 85 ? 3.894 -19.263 -28.548 1.00 94.94 85 THR A CA 1
ATOM 658 C C . THR A 1 85 ? 3.896 -20.630 -29.227 1.00 94.94 85 THR A C 1
ATOM 660 O O . THR A 1 85 ? 4.629 -20.843 -30.189 1.00 94.94 85 THR A O 1
ATOM 663 N N . THR A 1 86 ? 3.093 -21.567 -28.720 1.00 93.75 86 THR A N 1
ATOM 664 C CA . THR A 1 86 ? 3.138 -22.976 -29.139 1.00 93.75 86 THR A CA 1
ATOM 665 C C . THR A 1 86 ? 2.350 -23.250 -30.411 1.00 93.75 86 THR A C 1
ATOM 667 O O . THR A 1 86 ? 2.796 -24.055 -31.221 1.00 93.75 86 THR A O 1
ATOM 670 N N . GLN A 1 87 ? 1.209 -22.586 -30.610 1.00 94.69 87 GLN A N 1
ATOM 671 C CA . GLN A 1 87 ? 0.312 -22.865 -31.735 1.00 94.69 87 GLN A CA 1
ATOM 672 C C . GLN A 1 87 ? 0.509 -21.938 -32.931 1.00 94.69 87 GLN A C 1
ATOM 674 O O . GLN A 1 87 ? 0.104 -22.297 -34.033 1.00 94.69 87 GLN A O 1
ATOM 679 N N . TRP A 1 88 ? 1.101 -20.757 -32.739 1.00 94.31 88 TRP A N 1
ATOM 680 C CA . TRP A 1 88 ? 1.222 -19.769 -33.810 1.00 94.31 88 TRP A CA 1
ATOM 681 C C . TRP A 1 88 ? 2.671 -19.383 -34.100 1.00 94.31 88 TRP A C 1
ATOM 683 O O . TRP A 1 88 ? 3.152 -19.628 -35.202 1.00 94.31 88 TRP A O 1
ATOM 693 N N . LEU A 1 89 ? 3.394 -18.843 -33.114 1.00 93.94 89 LEU A N 1
ATOM 694 C CA . LEU A 1 89 ? 4.744 -18.312 -33.324 1.00 93.94 89 LEU A CA 1
ATOM 695 C C . LEU A 1 89 ? 5.740 -19.397 -33.754 1.00 93.94 89 LEU A C 1
ATOM 697 O O . LEU A 1 89 ? 6.430 -19.229 -34.754 1.00 93.94 89 LEU A O 1
ATOM 701 N N . ARG A 1 90 ? 5.829 -20.507 -33.012 1.00 93.25 90 ARG A N 1
ATOM 702 C CA . ARG A 1 90 ? 6.798 -21.573 -33.316 1.00 93.25 90 ARG A CA 1
ATOM 703 C C . ARG A 1 90 ? 6.530 -22.266 -34.655 1.00 93.25 90 ARG A C 1
ATOM 705 O O . ARG A 1 90 ? 7.471 -22.321 -35.441 1.00 93.25 90 ARG A O 1
ATOM 712 N N . PRO A 1 91 ? 5.291 -22.694 -34.975 1.00 94.19 91 PRO A N 1
ATOM 713 C CA . PRO A 1 91 ? 4.998 -23.274 -36.285 1.00 94.19 91 PRO A CA 1
ATOM 714 C C . PRO A 1 91 ? 5.324 -22.329 -37.448 1.00 94.19 91 PRO A C 1
ATOM 716 O O . PRO A 1 91 ? 5.844 -22.767 -38.468 1.00 94.19 91 PRO A O 1
ATOM 719 N N . LEU A 1 92 ? 5.072 -21.024 -37.288 1.00 94.50 92 LEU A N 1
ATOM 720 C CA . LEU A 1 92 ? 5.412 -20.020 -38.298 1.00 94.50 92 LEU A CA 1
ATOM 721 C C . LEU A 1 92 ? 6.933 -19.901 -38.506 1.00 94.50 92 LEU A C 1
ATOM 723 O O . LEU A 1 92 ? 7.396 -19.812 -39.639 1.00 94.50 92 LEU A O 1
ATOM 727 N N . LEU A 1 93 ? 7.713 -19.890 -37.421 1.00 92.75 93 LEU A N 1
ATOM 728 C CA . LEU A 1 93 ? 9.176 -19.807 -37.484 1.00 92.75 93 LEU A CA 1
ATOM 729 C C . LEU A 1 93 ? 9.803 -21.073 -38.086 1.00 92.75 93 LEU A C 1
ATOM 731 O O . LEU A 1 93 ? 10.788 -20.977 -38.818 1.00 92.75 93 LEU A O 1
ATOM 735 N N . GLU A 1 94 ? 9.221 -22.241 -37.806 1.00 92.00 94 GLU A N 1
ATOM 736 C CA . GLU A 1 94 ? 9.617 -23.519 -38.406 1.00 92.00 94 GLU A CA 1
ATOM 737 C C . GLU A 1 94 ? 9.357 -23.537 -39.920 1.00 92.00 94 GLU A C 1
ATOM 739 O O . GLU A 1 94 ? 10.247 -23.916 -40.680 1.00 92.00 94 GLU A O 1
ATOM 744 N N . ASP A 1 95 ? 8.192 -23.055 -40.371 1.00 93.44 95 ASP A N 1
ATOM 745 C CA . ASP A 1 95 ? 7.856 -22.928 -41.800 1.00 93.44 95 ASP A CA 1
ATOM 746 C C . ASP A 1 95 ? 8.792 -21.949 -42.536 1.00 93.44 95 ASP A C 1
ATOM 748 O O . ASP A 1 95 ? 9.183 -22.172 -43.681 1.00 93.44 95 ASP A O 1
ATOM 752 N N . GLN A 1 96 ? 9.242 -20.895 -41.848 1.00 92.94 96 GLN A N 1
ATOM 753 C CA . GLN A 1 96 ? 10.220 -19.932 -42.368 1.00 92.94 96 GLN A CA 1
ATOM 754 C C . GLN A 1 96 ? 11.678 -20.422 -42.306 1.00 92.94 96 GLN A C 1
ATOM 756 O O . GLN A 1 96 ? 12.583 -19.704 -42.739 1.00 92.94 96 GLN A O 1
ATOM 761 N N . GLY A 1 97 ? 11.932 -21.628 -41.788 1.00 91.06 97 GLY A N 1
ATOM 762 C CA . GLY A 1 97 ? 13.268 -22.223 -41.726 1.00 91.06 97 GLY A CA 1
ATOM 763 C C . GLY A 1 97 ? 14.204 -21.576 -40.701 1.00 91.06 97 GLY A C 1
ATOM 764 O O . GLY A 1 97 ? 15.426 -21.652 -40.849 1.00 91.06 97 GLY A O 1
ATOM 765 N N . VAL A 1 98 ? 13.663 -20.923 -39.668 1.00 90.88 98 VAL A N 1
ATOM 766 C CA . VAL A 1 98 ? 14.463 -20.351 -38.578 1.00 90.88 98 VAL A CA 1
ATOM 767 C C . VAL A 1 98 ? 14.963 -21.480 -37.677 1.00 90.88 98 VAL A C 1
ATOM 769 O O . VAL A 1 98 ? 14.194 -22.118 -36.956 1.00 90.88 98 VAL A O 1
ATOM 772 N N . ASN A 1 99 ? 16.277 -21.708 -37.688 1.00 79.56 99 ASN A N 1
ATOM 773 C CA . ASN A 1 99 ? 16.926 -22.576 -36.710 1.00 79.56 99 ASN A CA 1
ATOM 774 C C . ASN A 1 99 ? 16.729 -21.963 -35.311 1.00 79.56 99 ASN A C 1
ATOM 776 O O . ASN A 1 99 ? 16.869 -20.754 -35.155 1.00 79.56 99 ASN A O 1
ATOM 780 N N . ASP A 1 100 ? 16.382 -22.782 -34.315 1.00 86.25 100 ASP A N 1
ATOM 781 C CA . ASP A 1 100 ? 16.082 -22.377 -32.928 1.00 86.25 100 ASP A CA 1
ATOM 782 C C . ASP A 1 100 ? 14.685 -21.795 -32.635 1.00 86.25 100 ASP A C 1
ATOM 784 O O . ASP A 1 100 ? 14.505 -21.106 -31.629 1.00 86.25 100 ASP A O 1
ATOM 788 N N . ALA A 1 101 ? 13.649 -22.134 -33.412 1.00 83.44 101 ALA A N 1
ATOM 789 C CA . ALA A 1 101 ? 12.260 -21.730 -33.127 1.00 83.44 101 ALA A CA 1
ATOM 790 C C . ALA A 1 101 ? 11.813 -21.993 -31.665 1.00 83.44 101 ALA A C 1
ATOM 792 O O . ALA A 1 101 ? 11.078 -21.200 -31.075 1.00 83.44 101 ALA A O 1
ATOM 793 N N . GLY A 1 102 ? 12.320 -23.056 -31.027 1.00 86.31 102 GLY A N 1
ATOM 794 C CA . GLY A 1 102 ? 12.040 -23.386 -29.624 1.00 86.31 102 GLY A CA 1
ATOM 795 C C . GLY A 1 102 ? 12.570 -22.385 -28.584 1.00 86.31 102 GLY A C 1
ATOM 796 O O . GLY A 1 102 ? 12.085 -22.394 -27.452 1.00 86.31 102 GLY A O 1
ATOM 797 N N . GLN A 1 103 ? 13.519 -21.517 -28.947 1.00 90.12 103 GLN A N 1
ATOM 798 C CA . GLN A 1 103 ? 14.065 -20.480 -28.061 1.00 90.12 103 GLN A CA 1
ATOM 799 C C . GLN A 1 103 ? 13.197 -19.214 -28.025 1.00 90.12 103 GLN A C 1
ATOM 801 O O . GLN A 1 103 ? 13.361 -18.375 -27.140 1.00 90.12 103 GLN A O 1
ATOM 806 N N . TRP A 1 104 ? 12.245 -19.085 -28.953 1.00 89.06 104 TRP A N 1
ATOM 807 C CA . TRP A 1 104 ? 11.352 -17.937 -29.031 1.00 89.06 104 TRP A CA 1
ATOM 808 C C . TRP A 1 104 ? 10.077 -18.175 -28.221 1.00 89.06 104 TRP A C 1
ATOM 810 O O . TRP A 1 104 ? 9.499 -19.273 -28.210 1.00 89.06 104 TRP A O 1
ATOM 820 N N . LEU A 1 105 ? 9.635 -17.120 -27.535 1.00 93.94 105 LEU A N 1
ATOM 821 C CA . LEU A 1 105 ? 8.387 -17.101 -26.787 1.00 93.94 105 LEU A CA 1
ATOM 822 C C . LEU A 1 105 ? 7.714 -15.733 -26.867 1.00 93.94 105 LEU A C 1
ATOM 824 O O . LEU A 1 105 ? 8.372 -14.698 -26.960 1.00 93.94 105 LEU A O 1
ATOM 828 N N . VAL A 1 106 ? 6.389 -15.753 -26.802 1.00 93.25 106 VAL A N 1
ATOM 829 C CA . VAL A 1 106 ? 5.563 -14.580 -26.533 1.00 93.25 106 VAL A CA 1
ATOM 830 C C . VAL A 1 106 ? 5.427 -14.465 -25.020 1.00 93.25 106 VAL A C 1
ATOM 832 O O . VAL A 1 106 ? 5.081 -15.440 -24.353 1.00 93.25 106 VAL A O 1
ATOM 835 N N . TRP A 1 107 ? 5.691 -13.279 -24.478 1.00 92.62 107 TRP A N 1
ATOM 836 C CA . TRP A 1 107 ? 5.479 -12.972 -23.065 1.00 92.62 107 TRP A CA 1
ATOM 837 C C . TRP A 1 107 ? 4.596 -11.742 -22.905 1.00 92.62 107 TRP A C 1
ATOM 839 O O . TRP A 1 107 ? 4.419 -10.962 -23.840 1.00 92.62 107 TRP A O 1
ATOM 849 N N . TYR A 1 108 ? 4.044 -11.576 -21.710 1.00 89.62 108 TYR A N 1
ATOM 850 C CA . TYR A 1 108 ? 3.187 -10.454 -21.357 1.00 89.62 108 TYR A CA 1
ATOM 851 C C . TYR A 1 108 ? 3.920 -9.479 -20.425 1.00 89.62 108 TYR A C 1
ATOM 853 O O . TYR A 1 108 ? 4.731 -9.888 -19.596 1.00 89.62 108 TYR A O 1
ATOM 861 N N . ASP A 1 109 ? 3.606 -8.188 -20.535 1.00 86.25 109 ASP A N 1
ATOM 862 C CA . ASP A 1 109 ? 4.097 -7.147 -19.627 1.00 86.25 109 ASP A CA 1
ATOM 863 C C . ASP A 1 109 ? 2.932 -6.583 -18.804 1.00 86.25 109 ASP A C 1
ATOM 865 O O . ASP A 1 109 ? 2.032 -5.934 -19.338 1.00 86.25 109 ASP A O 1
ATOM 869 N N . THR A 1 110 ? 2.936 -6.841 -17.493 1.00 82.81 110 THR A N 1
ATOM 870 C CA . THR A 1 110 ? 1.938 -6.299 -16.554 1.00 82.81 110 THR A CA 1
ATOM 871 C C . THR A 1 110 ? 2.351 -4.963 -15.941 1.00 82.81 110 THR A C 1
ATOM 873 O O . THR A 1 110 ? 1.575 -4.371 -15.187 1.00 82.81 110 THR A O 1
ATOM 876 N N . SER A 1 111 ? 3.531 -4.431 -16.278 1.00 73.81 111 SER A N 1
ATOM 877 C CA . SER A 1 111 ? 4.011 -3.135 -15.783 1.00 73.81 111 SER A CA 1
ATOM 878 C C . SER A 1 111 ? 3.029 -1.977 -16.015 1.00 73.81 111 SER A C 1
ATOM 880 O O . SER A 1 111 ? 2.900 -1.158 -15.104 1.00 73.81 111 SER A O 1
ATOM 882 N N . PRO A 1 112 ? 2.296 -1.892 -17.148 1.00 70.06 112 PRO A N 1
ATOM 883 C CA . PRO A 1 112 ? 1.314 -0.827 -17.377 1.00 70.06 112 PRO A CA 1
ATOM 884 C C . PRO A 1 112 ? 0.045 -0.946 -16.520 1.00 70.06 112 PRO A C 1
ATOM 886 O O . PRO A 1 112 ? -0.613 0.059 -16.268 1.00 70.06 112 PRO A O 1
ATOM 889 N N . LEU A 1 113 ? -0.306 -2.158 -16.071 1.00 71.12 113 LEU A N 1
ATOM 890 C CA . LEU A 1 113 ? -1.489 -2.412 -15.233 1.00 71.12 113 LEU A CA 1
ATOM 891 C C . LEU A 1 113 ? -1.263 -2.004 -13.777 1.00 71.12 113 LEU A C 1
ATOM 893 O O . LEU A 1 113 ? -2.208 -1.729 -13.036 1.00 71.12 113 LEU A O 1
ATOM 897 N N . ARG A 1 114 ? 0.005 -1.948 -13.363 1.00 66.94 114 ARG A N 1
ATOM 898 C CA . ARG A 1 114 ? 0.404 -1.369 -12.087 1.00 66.94 114 ARG A CA 1
ATOM 899 C C . ARG A 1 114 ? 0.294 0.142 -12.230 1.00 66.94 114 ARG A C 1
ATOM 901 O O . ARG A 1 114 ? 1.203 0.785 -12.752 1.00 66.94 114 ARG A O 1
ATOM 908 N N . VAL A 1 115 ? -0.829 0.705 -11.786 1.00 60.28 115 VAL A N 1
ATOM 909 C CA . VAL A 1 115 ? -1.014 2.158 -11.726 1.00 60.28 115 VAL A CA 1
ATOM 910 C C . VAL A 1 115 ? 0.112 2.730 -10.870 1.00 60.28 115 VAL A C 1
ATOM 912 O O . VAL A 1 115 ? 0.101 2.640 -9.644 1.00 60.28 115 VAL A O 1
ATOM 915 N N . ARG A 1 116 ? 1.124 3.310 -11.521 1.00 55.53 116 ARG A N 1
ATOM 916 C CA . ARG A 1 116 ? 2.115 4.131 -10.835 1.00 55.53 116 ARG A CA 1
ATOM 917 C C . ARG A 1 116 ? 1.397 5.429 -10.508 1.00 55.53 116 ARG A C 1
ATOM 919 O O . ARG A 1 116 ? 1.360 6.325 -11.345 1.00 55.53 116 ARG A O 1
ATOM 926 N N . GLN A 1 117 ? 0.829 5.522 -9.304 1.00 55.72 117 GLN A N 1
ATOM 927 C CA . GLN A 1 117 ? 0.145 6.726 -8.804 1.00 55.72 117 GLN A CA 1
ATOM 928 C C . GLN A 1 117 ? 1.020 7.994 -8.870 1.00 55.72 117 GLN A C 1
ATOM 930 O O . GLN A 1 117 ? 0.515 9.088 -8.666 1.00 55.72 117 GLN A O 1
ATOM 935 N N . ASN A 1 118 ? 2.307 7.863 -9.217 1.00 61.50 118 ASN A N 1
ATOM 936 C CA . ASN A 1 118 ? 3.243 8.966 -9.343 1.00 61.50 118 ASN A CA 1
ATOM 937 C C . ASN A 1 118 ? 3.983 9.073 -10.694 1.00 61.50 118 ASN A C 1
ATOM 939 O O . ASN A 1 118 ? 5.105 9.576 -10.765 1.00 61.50 118 ASN A O 1
ATOM 943 N N . ARG A 1 119 ? 3.382 8.571 -11.783 1.00 67.25 119 ARG A N 1
ATOM 944 C CA . ARG A 1 119 ? 3.987 8.590 -13.131 1.00 67.25 119 ARG A CA 1
ATOM 945 C C . ARG A 1 119 ? 4.371 10.005 -13.582 1.00 67.25 119 ARG A C 1
ATOM 947 O O . ARG A 1 119 ? 5.452 10.188 -14.136 1.00 67.25 119 ARG A O 1
ATOM 954 N N . SER A 1 120 ? 3.543 10.994 -13.256 1.00 70.62 120 SER A N 1
ATOM 955 C CA . SER A 1 120 ? 3.764 12.402 -13.589 1.00 70.62 120 SER A CA 1
ATOM 956 C C . SER A 1 120 ? 4.987 12.999 -12.880 1.00 70.62 120 SER A C 1
ATOM 958 O O . SER A 1 120 ? 5.791 13.665 -13.529 1.00 70.62 120 SER A O 1
ATOM 960 N N . GLN A 1 121 ? 5.189 12.726 -11.582 1.00 71.81 121 GLN A N 1
ATOM 961 C CA . GLN A 1 121 ? 6.358 13.232 -10.843 1.00 71.81 121 GLN A CA 1
ATOM 962 C C . GLN A 1 121 ? 7.645 12.537 -11.289 1.00 71.81 121 GLN A C 1
ATOM 964 O O . GLN A 1 121 ? 8.662 13.194 -11.481 1.00 71.81 121 GLN A O 1
ATOM 969 N N . THR A 1 122 ? 7.598 11.222 -11.533 1.00 72.88 122 THR A N 1
ATOM 970 C CA . THR A 1 122 ? 8.749 10.499 -12.092 1.00 72.88 122 THR A CA 1
ATOM 971 C C . THR A 1 122 ? 9.116 11.032 -13.477 1.00 72.88 122 THR A C 1
ATOM 973 O O . THR A 1 122 ? 10.293 11.223 -13.763 1.00 72.88 122 THR A O 1
ATOM 976 N N . ALA A 1 123 ? 8.134 11.313 -14.337 1.00 77.38 123 ALA A N 1
ATOM 977 C CA . ALA A 1 123 ? 8.397 11.897 -15.647 1.00 77.38 123 ALA A CA 1
ATOM 978 C C . ALA A 1 123 ? 9.054 13.285 -15.529 1.00 77.38 123 ALA A C 1
ATOM 980 O O . ALA A 1 123 ? 10.034 13.546 -16.223 1.00 77.38 123 ALA A O 1
ATOM 981 N N . LEU A 1 124 ? 8.582 14.134 -14.608 1.00 80.12 124 LEU A N 1
ATOM 982 C CA . LEU A 1 124 ? 9.190 15.435 -14.291 1.00 80.12 124 LEU A CA 1
ATOM 983 C C . LEU A 1 124 ? 10.663 15.298 -13.877 1.00 80.12 124 LEU A C 1
ATOM 985 O O . LEU A 1 124 ? 11.530 15.916 -14.488 1.00 80.12 124 LEU A O 1
ATOM 989 N N . GLU A 1 125 ? 10.968 14.423 -12.918 1.00 78.12 125 GLU A N 1
ATOM 990 C CA . GLU A 1 125 ? 12.341 14.197 -12.443 1.00 78.12 125 GLU A CA 1
ATOM 991 C C . GLU A 1 125 ? 13.270 13.669 -13.545 1.00 78.12 125 GLU A C 1
ATOM 993 O O . GLU A 1 125 ? 14.424 14.087 -13.666 1.00 78.12 125 GLU A O 1
ATOM 998 N N . VAL A 1 126 ? 12.779 12.739 -14.366 1.00 81.88 126 VAL A N 1
ATOM 999 C CA . VAL A 1 126 ? 13.551 12.134 -15.458 1.00 81.88 126 VAL A CA 1
ATOM 1000 C C . VAL A 1 126 ? 13.770 13.145 -16.596 1.00 81.88 126 VAL A C 1
ATOM 1002 O O . VAL A 1 126 ? 14.835 13.146 -17.218 1.00 81.88 126 VAL A O 1
ATOM 1005 N N . TYR A 1 127 ? 12.817 14.051 -16.835 1.00 82.69 127 TYR A N 1
ATOM 1006 C CA . TYR A 1 127 ? 12.954 15.163 -17.780 1.00 82.69 127 TYR A CA 1
ATOM 1007 C C . TYR A 1 127 ? 13.918 16.250 -17.281 1.00 82.69 127 TYR A C 1
ATOM 1009 O O . TYR A 1 127 ? 14.728 16.780 -18.049 1.00 82.69 127 TYR A O 1
ATOM 1017 N N . ASP A 1 128 ? 13.890 16.563 -15.986 1.00 78.50 128 ASP A N 1
ATOM 1018 C CA . ASP A 1 128 ? 14.832 17.494 -15.359 1.00 78.50 128 ASP A CA 1
ATOM 1019 C C . ASP A 1 128 ? 16.266 16.971 -15.394 1.00 78.50 128 ASP A C 1
ATOM 1021 O O . ASP A 1 128 ? 17.200 17.740 -15.622 1.00 78.50 128 ASP A O 1
ATOM 1025 N N . ARG A 1 129 ? 16.436 15.649 -15.302 1.00 81.25 129 ARG A N 1
ATOM 1026 C CA . ARG A 1 129 ? 17.717 14.963 -15.520 1.00 81.25 129 ARG A CA 1
ATOM 1027 C C . ARG A 1 129 ? 18.095 14.800 -16.998 1.00 81.25 129 ARG A C 1
ATOM 1029 O O . ARG A 1 129 ? 19.169 14.283 -17.288 1.00 81.25 129 ARG A O 1
ATOM 1036 N N . GLY A 1 130 ? 17.238 15.220 -17.932 1.00 82.12 130 GLY A N 1
ATOM 1037 C CA . GLY A 1 130 ? 17.495 15.163 -19.376 1.00 82.12 130 GLY A CA 1
ATOM 1038 C C . GLY A 1 130 ? 17.452 13.758 -19.984 1.00 82.12 130 GLY A C 1
ATOM 1039 O O . GLY A 1 130 ? 17.935 13.567 -21.096 1.00 82.12 130 GLY A O 1
ATOM 1040 N N . ALA A 1 131 ? 16.891 12.775 -19.277 1.00 81.50 131 ALA A N 1
ATOM 1041 C CA . ALA A 1 131 ? 16.835 11.386 -19.731 1.00 81.50 131 ALA A CA 1
ATOM 1042 C C . ALA A 1 131 ? 15.620 11.082 -20.632 1.00 81.50 131 ALA A C 1
ATOM 1044 O O . ALA A 1 131 ? 15.639 10.086 -21.353 1.00 81.50 131 ALA A O 1
ATOM 1045 N N . ILE A 1 132 ? 14.582 11.929 -20.628 1.00 81.25 132 ILE A N 1
ATOM 1046 C CA . ILE A 1 132 ? 13.431 11.840 -21.546 1.00 81.25 132 ILE A CA 1
ATOM 1047 C C . ILE A 1 132 ? 13.173 13.176 -22.250 1.00 81.25 132 ILE A C 1
ATOM 1049 O O . ILE A 1 132 ? 13.543 14.236 -21.746 1.00 81.25 132 ILE A O 1
ATOM 1053 N N . SER A 1 133 ? 12.534 13.128 -23.421 1.00 85.06 133 SER A N 1
ATOM 1054 C CA . SER A 1 133 ? 12.175 14.320 -24.197 1.00 85.06 133 SER A CA 1
ATOM 1055 C C . SER A 1 133 ? 10.981 15.069 -23.592 1.00 85.06 133 SER A C 1
ATOM 1057 O O . SER A 1 133 ? 10.208 14.517 -22.810 1.00 85.06 133 SER A O 1
ATOM 1059 N N . ALA A 1 134 ? 10.791 16.328 -23.997 1.00 81.12 134 ALA A N 1
ATOM 1060 C CA . ALA A 1 134 ? 9.633 17.126 -23.580 1.00 81.12 134 ALA A CA 1
ATOM 1061 C C . ALA A 1 134 ? 8.305 16.526 -24.077 1.00 81.12 134 ALA A C 1
ATOM 1063 O O . ALA A 1 134 ? 7.283 16.650 -23.415 1.00 81.12 134 ALA A O 1
ATOM 1064 N N . GLU A 1 135 ? 8.331 15.851 -25.227 1.00 81.38 135 GLU A N 1
ATOM 1065 C CA . GLU A 1 135 ? 7.198 15.101 -25.778 1.00 81.38 135 GLU A CA 1
ATOM 1066 C C . GLU A 1 135 ? 6.856 13.885 -24.909 1.00 81.38 135 GLU A C 1
ATOM 1068 O O . GLU A 1 135 ? 5.699 13.678 -24.545 1.00 81.38 135 GLU A O 1
ATOM 1073 N N . ALA A 1 136 ? 7.876 13.130 -24.486 1.00 80.56 136 ALA A N 1
ATOM 1074 C CA . ALA A 1 136 ? 7.694 12.034 -23.546 1.00 80.56 136 ALA A CA 1
ATOM 1075 C C . ALA A 1 136 ? 7.170 12.545 -22.196 1.00 80.56 136 ALA A C 1
ATOM 1077 O O . ALA A 1 136 ? 6.245 11.954 -21.654 1.00 80.56 136 ALA A O 1
ATOM 1078 N N . LEU A 1 137 ? 7.675 13.671 -21.680 1.00 83.19 137 LEU A N 1
ATOM 1079 C CA . LEU A 1 137 ? 7.145 14.277 -20.457 1.00 83.19 137 LEU A CA 1
ATOM 1080 C C . LEU A 1 137 ? 5.644 14.577 -20.578 1.00 83.19 137 LEU A C 1
ATOM 1082 O O . LEU A 1 137 ? 4.883 14.189 -19.694 1.00 83.19 137 LEU A O 1
ATOM 1086 N N . ARG A 1 138 ? 5.209 15.228 -21.665 1.00 83.06 138 ARG A N 1
ATOM 1087 C CA . ARG A 1 138 ? 3.797 15.583 -21.895 1.00 83.06 138 ARG A CA 1
ATOM 1088 C C . ARG A 1 138 ? 2.898 14.350 -21.962 1.00 83.06 138 ARG A C 1
ATOM 1090 O O . ARG A 1 138 ? 1.938 14.261 -21.204 1.00 83.06 138 ARG A O 1
ATOM 1097 N N . ARG A 1 139 ? 3.285 13.333 -22.738 1.00 78.38 139 ARG A N 1
ATOM 1098 C CA . ARG A 1 139 ? 2.541 12.063 -22.832 1.00 78.38 139 ARG A CA 1
ATOM 1099 C C . ARG A 1 139 ? 2.350 11.382 -21.477 1.00 78.38 139 ARG A C 1
ATOM 1101 O O . ARG A 1 139 ? 1.300 10.810 -21.204 1.00 78.38 139 ARG A O 1
ATOM 1108 N N . GLU A 1 140 ? 3.383 11.403 -20.644 1.00 79.06 140 GLU A N 1
ATOM 1109 C CA . GLU A 1 140 ? 3.400 10.700 -19.358 1.00 79.06 140 GLU A CA 1
ATOM 1110 C C . GLU A 1 140 ? 2.707 11.500 -18.241 1.00 79.06 140 GLU A C 1
ATOM 1112 O O . GLU A 1 140 ? 2.256 10.910 -17.260 1.00 79.06 140 GLU A O 1
ATOM 1117 N N . THR A 1 141 ? 2.597 12.822 -18.403 1.00 76.19 141 THR A N 1
ATOM 1118 C CA . THR A 1 141 ? 1.878 13.737 -17.497 1.00 76.19 141 THR A CA 1
ATOM 1119 C C . THR A 1 141 ? 0.433 14.005 -17.928 1.00 76.19 141 THR A C 1
ATOM 1121 O O . THR A 1 141 ? -0.353 14.484 -17.115 1.00 76.19 141 THR A O 1
ATOM 1124 N N . GLY A 1 142 ? 0.065 13.643 -19.162 1.00 73.56 142 GLY A N 1
ATOM 1125 C CA . GLY A 1 142 ? -1.285 13.778 -19.718 1.00 73.56 142 GLY A CA 1
ATOM 1126 C C . GLY A 1 142 ? -1.537 15.064 -20.514 1.00 73.56 142 GLY A C 1
ATOM 1127 O O . GLY A 1 142 ? -2.685 15.319 -20.864 1.00 73.56 142 GLY A O 1
ATOM 1128 N N . PHE A 1 143 ? -0.499 15.852 -20.804 1.00 78.12 143 PHE A N 1
ATOM 1129 C CA . PHE A 1 143 ? -0.577 17.030 -21.675 1.00 78.12 143 PHE A CA 1
ATOM 1130 C C . PHE A 1 143 ? -0.407 16.637 -23.144 1.00 78.12 143 PHE A C 1
ATOM 1132 O O . PHE A 1 143 ? 0.267 15.650 -23.459 1.00 78.12 143 PHE A O 1
ATOM 1139 N N . ASP A 1 144 ? -0.998 17.412 -24.048 1.00 76.19 144 ASP A N 1
ATOM 1140 C CA . ASP A 1 144 ? -0.888 17.177 -25.487 1.00 76.19 144 ASP A CA 1
ATOM 1141 C C . ASP A 1 144 ? 0.157 18.102 -26.136 1.00 76.19 144 ASP A C 1
ATOM 1143 O O . ASP A 1 144 ? 0.766 18.960 -25.496 1.00 76.19 144 ASP A O 1
ATOM 1147 N N . ASP A 1 145 ? 0.424 17.916 -27.428 1.00 76.06 145 ASP A N 1
ATOM 1148 C CA . ASP A 1 145 ? 1.392 18.759 -28.139 1.00 76.06 145 ASP A CA 1
ATOM 1149 C C . ASP A 1 145 ? 0.909 20.199 -28.368 1.00 76.06 145 ASP A C 1
ATOM 1151 O O . ASP A 1 145 ? 1.707 21.048 -28.769 1.00 76.06 145 ASP A O 1
ATOM 1155 N N . SER A 1 146 ? -0.360 20.509 -28.084 1.00 74.94 146 SER A N 1
ATOM 1156 C CA . SER A 1 146 ? -0.857 21.887 -28.103 1.00 74.94 146 SER A CA 1
ATOM 1157 C C . SER A 1 146 ? -0.377 22.688 -26.888 1.00 74.94 146 SER A C 1
ATOM 1159 O O . SER A 1 146 ? -0.196 23.904 -26.993 1.00 74.94 146 SER A O 1
ATOM 1161 N N . ASP A 1 147 ? -0.050 21.994 -25.793 1.00 73.31 147 ASP A N 1
ATOM 1162 C CA . ASP A 1 147 ? 0.571 22.552 -24.588 1.00 73.31 147 ASP A CA 1
ATOM 1163 C C . ASP A 1 147 ? 2.093 22.750 -24.732 1.00 73.31 147 ASP A C 1
ATOM 1165 O O . ASP A 1 147 ? 2.771 23.221 -23.811 1.00 73.31 147 ASP A O 1
ATOM 1169 N N . ALA A 1 148 ? 2.674 22.391 -25.884 1.00 76.62 148 ALA A N 1
ATOM 1170 C CA . ALA A 1 148 ? 4.091 22.603 -26.141 1.00 76.62 148 ALA A CA 1
ATOM 1171 C C . ALA A 1 148 ? 4.418 24.109 -26.262 1.00 76.62 148 ALA A C 1
ATOM 1173 O O . ALA A 1 148 ? 3.687 24.868 -26.909 1.00 76.62 148 ALA A O 1
ATOM 1174 N N . PRO A 1 149 ? 5.549 24.573 -25.694 1.00 69.75 149 PRO A N 1
ATOM 1175 C CA . PRO A 1 149 ? 5.969 25.960 -25.846 1.00 69.75 149 PRO A CA 1
ATOM 1176 C C . PRO A 1 149 ? 6.163 26.310 -27.327 1.00 69.75 149 PRO A C 1
ATOM 1178 O O . PRO A 1 149 ? 6.770 25.560 -28.094 1.00 69.75 149 PRO A O 1
ATOM 1181 N N . ARG A 1 150 ? 5.646 27.473 -27.738 1.00 64.38 150 ARG A N 1
ATOM 1182 C CA . ARG A 1 150 ? 5.727 27.936 -29.131 1.00 64.38 150 ARG A CA 1
ATOM 1183 C C . ARG A 1 150 ? 7.186 28.194 -29.523 1.00 64.38 150 ARG A C 1
ATOM 1185 O O . ARG A 1 150 ? 7.964 28.716 -28.722 1.00 64.38 150 ARG A O 1
ATOM 1192 N N . LEU A 1 151 ? 7.533 27.857 -30.770 1.00 48.53 151 LEU A N 1
ATOM 1193 C CA . LEU A 1 151 ? 8.864 28.049 -31.365 1.00 48.53 151 LEU A CA 1
ATOM 1194 C C . LEU A 1 151 ? 9.428 29.442 -31.024 1.00 48.53 151 LEU A C 1
ATOM 1196 O O . LEU A 1 151 ? 8.884 30.458 -31.449 1.00 48.53 151 LEU A O 1
ATOM 1200 N N . GLY A 1 152 ? 10.505 29.471 -30.230 1.00 53.31 152 GLY A N 1
ATOM 1201 C CA . GLY A 1 152 ? 11.161 30.694 -29.746 1.00 53.31 152 GLY A CA 1
ATOM 1202 C C . GLY A 1 152 ? 11.124 30.894 -28.225 1.00 53.31 152 GLY A C 1
ATOM 1203 O O . GLY A 1 152 ? 11.915 31.676 -27.706 1.00 53.31 152 GLY A O 1
ATOM 1204 N N . GLN A 1 153 ? 10.287 30.160 -27.486 1.00 48.38 153 GLN A N 1
ATOM 1205 C CA . GLN A 1 153 ? 10.264 30.173 -26.016 1.00 48.38 153 GLN A CA 1
ATOM 1206 C C . GLN A 1 153 ? 11.129 29.043 -25.435 1.00 48.38 153 GLN A C 1
ATOM 1208 O O . GLN A 1 153 ? 10.642 28.108 -24.805 1.00 48.38 153 GLN A O 1
ATOM 1213 N N . ASN A 1 154 ? 12.443 29.113 -25.655 1.00 46.69 154 ASN A N 1
ATOM 1214 C CA . ASN A 1 154 ? 13.392 28.230 -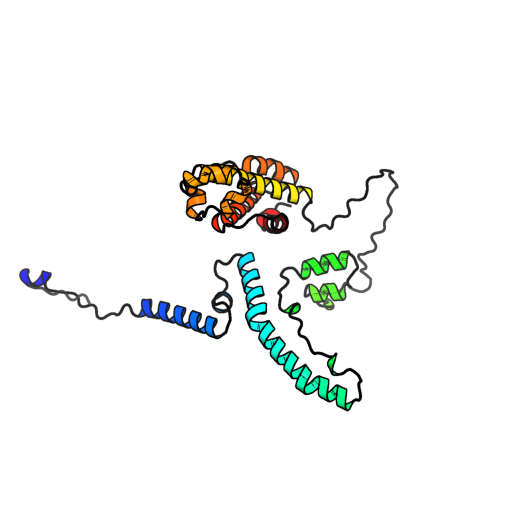24.976 1.00 46.69 154 ASN A CA 1
ATOM 1215 C C . ASN A 1 154 ? 13.625 28.727 -23.541 1.00 46.69 154 ASN A C 1
ATOM 1217 O O . ASN A 1 154 ? 14.451 29.605 -23.310 1.00 46.69 154 ASN A O 1
ATOM 1221 N N . VAL A 1 155 ? 12.939 28.138 -22.560 1.00 51.75 155 VAL A N 1
ATOM 1222 C CA . VAL A 1 155 ? 13.099 28.485 -21.129 1.00 51.75 155 VAL A CA 1
ATOM 1223 C C . VAL A 1 155 ? 14.330 27.814 -20.480 1.00 51.75 155 VAL A C 1
ATOM 1225 O O . VAL A 1 155 ? 14.539 27.913 -19.277 1.00 51.75 155 VAL A O 1
ATOM 1228 N N . ARG A 1 156 ? 15.195 27.139 -21.253 1.00 50.25 156 ARG A N 1
ATOM 1229 C CA . ARG A 1 156 ? 16.433 26.503 -20.750 1.00 50.25 156 ARG A CA 1
ATOM 1230 C C . ARG A 1 156 ? 17.720 27.116 -21.316 1.00 50.25 156 ARG A C 1
ATOM 1232 O O . ARG A 1 156 ? 18.685 26.411 -21.577 1.00 50.25 156 ARG A O 1
ATOM 1239 N N . ALA A 1 157 ? 17.765 28.440 -21.437 1.00 45.34 157 ALA A N 1
ATOM 1240 C CA . ALA A 1 157 ? 19.021 29.191 -21.435 1.00 45.34 157 ALA A CA 1
ATOM 1241 C C . ALA A 1 157 ? 19.214 29.817 -20.046 1.00 45.34 157 ALA A C 1
ATOM 1243 O O . ALA A 1 157 ? 19.045 31.016 -19.848 1.00 45.34 157 ALA A O 1
ATOM 1244 N N . ARG A 1 158 ? 19.529 28.985 -19.045 1.00 43.31 158 ARG A N 1
ATOM 1245 C CA . ARG A 1 158 ? 20.047 29.486 -17.770 1.00 43.31 158 ARG A CA 1
ATOM 1246 C C . ARG A 1 158 ? 21.534 29.756 -17.987 1.00 43.31 158 ARG A C 1
ATOM 1248 O O . ARG A 1 158 ? 22.360 28.858 -17.905 1.00 43.31 158 ARG A O 1
ATOM 1255 N N . GLU A 1 159 ? 21.821 30.984 -18.393 1.00 40.91 159 GLU A N 1
ATOM 1256 C CA . GLU A 1 159 ? 23.156 31.535 -18.601 1.00 40.91 159 GLU A CA 1
ATOM 1257 C C . GLU A 1 159 ? 23.934 31.485 -17.273 1.00 40.91 159 GLU A C 1
ATOM 1259 O O . GLU A 1 159 ? 23.687 32.259 -16.348 1.00 40.91 159 GLU A O 1
ATOM 1264 N N . THR A 1 160 ? 24.850 30.528 -17.132 1.00 39.22 160 THR A N 1
ATOM 1265 C CA . THR A 1 160 ? 25.681 30.395 -15.931 1.00 39.22 160 THR A CA 1
ATOM 1266 C C . THR A 1 160 ? 26.867 31.357 -16.017 1.00 39.22 160 THR A C 1
ATOM 1268 O O . THR A 1 160 ? 27.969 30.980 -16.406 1.00 39.22 160 THR A O 1
ATOM 1271 N N . ARG A 1 161 ? 26.661 32.622 -15.640 1.00 34.84 161 ARG A N 1
ATOM 1272 C CA . ARG A 1 161 ? 27.752 33.486 -15.163 1.00 34.84 161 ARG A CA 1
ATOM 1273 C C . ARG A 1 161 ? 27.787 33.389 -13.642 1.00 34.84 161 ARG A C 1
ATOM 1275 O O . ARG A 1 161 ? 26.982 34.019 -12.966 1.00 34.84 161 ARG A O 1
ATOM 1282 N N . LEU A 1 162 ? 28.707 32.588 -13.115 1.00 37.59 162 LEU A N 1
ATOM 1283 C CA . LEU A 1 162 ? 29.030 32.567 -11.690 1.00 37.59 162 LEU A CA 1
ATOM 1284 C C . LEU A 1 162 ? 30.395 33.241 -11.478 1.00 37.59 162 LEU A C 1
ATOM 1286 O O . LEU A 1 162 ? 31.346 32.891 -12.180 1.00 37.59 162 LEU A O 1
ATOM 1290 N N . PRO A 1 163 ? 30.515 34.194 -10.537 1.00 37.94 163 PRO A N 1
ATOM 1291 C CA . PRO A 1 163 ? 31.798 34.565 -9.956 1.00 37.94 163 PRO A CA 1
ATOM 1292 C C . PRO A 1 163 ? 32.365 33.355 -9.206 1.00 37.94 163 PRO A C 1
ATOM 1294 O O . PRO A 1 163 ? 31.649 32.707 -8.446 1.00 37.94 163 PRO A O 1
ATOM 1297 N N . VAL A 1 164 ? 33.635 33.041 -9.455 1.00 42.41 164 VAL A N 1
ATOM 1298 C CA . VAL A 1 164 ? 34.374 31.996 -8.739 1.00 42.41 164 VAL A CA 1
ATOM 1299 C C . VAL A 1 164 ? 34.558 32.444 -7.292 1.00 42.41 164 VAL A C 1
ATOM 1301 O O . VAL A 1 164 ? 35.209 33.459 -7.054 1.00 42.41 164 VAL A O 1
ATOM 1304 N N . ASP A 1 165 ? 33.999 31.682 -6.356 1.00 31.25 165 ASP A N 1
ATOM 1305 C CA . ASP A 1 165 ? 34.397 31.702 -4.951 1.00 31.25 165 ASP A CA 1
ATOM 1306 C C . ASP A 1 165 ? 34.897 30.298 -4.589 1.00 31.25 165 ASP A C 1
ATOM 1308 O O . ASP A 1 165 ? 34.195 29.297 -4.759 1.00 31.25 165 ASP A O 1
ATOM 1312 N N . GLU A 1 166 ? 36.164 30.220 -4.195 1.00 37.25 166 GLU A N 1
ATOM 1313 C CA . GLU A 1 166 ? 36.863 28.982 -3.869 1.00 37.25 166 GLU A CA 1
ATOM 1314 C C . GLU A 1 166 ? 36.426 28.496 -2.485 1.00 37.25 166 GLU A C 1
ATOM 1316 O O . GLU A 1 166 ? 37.024 28.823 -1.464 1.00 37.25 166 GLU A O 1
ATOM 1321 N N . THR A 1 167 ? 35.397 27.654 -2.442 1.00 35.09 167 THR A N 1
ATOM 1322 C CA . THR A 1 167 ? 35.152 26.770 -1.298 1.00 35.09 167 THR A CA 1
ATOM 1323 C C . THR A 1 167 ? 35.002 25.336 -1.789 1.00 35.09 167 THR A C 1
ATOM 1325 O O . THR A 1 167 ? 34.053 24.965 -2.474 1.00 35.09 167 THR A O 1
ATOM 1328 N N . THR A 1 168 ? 35.992 24.504 -1.463 1.00 40.59 168 THR A N 1
ATOM 1329 C CA . THR A 1 168 ? 36.018 23.067 -1.757 1.00 40.59 168 THR A CA 1
ATOM 1330 C C . THR A 1 168 ? 35.106 22.299 -0.799 1.00 40.59 168 THR A C 1
ATOM 1332 O O . THR A 1 168 ? 35.577 21.558 0.064 1.00 40.59 168 THR A O 1
ATOM 1335 N N . THR A 1 169 ? 33.796 22.457 -0.961 1.00 38.66 169 THR A N 1
ATOM 1336 C CA . THR A 1 169 ? 32.798 21.524 -0.423 1.00 38.66 169 THR A CA 1
ATOM 1337 C C . THR A 1 169 ? 32.116 20.816 -1.593 1.00 38.66 169 THR A C 1
ATOM 1339 O O . THR A 1 169 ? 31.744 21.487 -2.558 1.00 38.66 169 THR A O 1
ATOM 1342 N N . PRO A 1 170 ? 31.996 19.474 -1.572 1.00 36.03 170 PRO A N 1
ATOM 1343 C CA . PRO A 1 170 ? 31.326 18.743 -2.641 1.00 36.03 170 PRO A CA 1
ATOM 1344 C C . PRO A 1 170 ? 29.886 19.261 -2.785 1.00 36.03 170 PRO A C 1
ATOM 1346 O O . PRO A 1 170 ? 29.225 19.489 -1.772 1.00 36.03 170 PRO A O 1
ATOM 1349 N N . PRO A 1 171 ? 29.399 19.494 -4.015 1.00 37.41 171 PRO A N 1
ATOM 1350 C CA . PRO A 1 171 ? 28.065 20.030 -4.216 1.00 37.41 171 PRO A CA 1
ATOM 1351 C C . PRO A 1 171 ? 27.028 18.969 -3.839 1.00 37.41 171 PRO A C 1
ATOM 1353 O O . PRO A 1 171 ? 26.960 17.911 -4.472 1.00 37.41 171 PRO A O 1
ATOM 1356 N N . ASP A 1 172 ? 26.210 19.283 -2.832 1.00 43.41 172 ASP A N 1
ATOM 1357 C CA . ASP A 1 172 ? 24.969 18.577 -2.512 1.00 43.41 172 ASP A CA 1
ATOM 1358 C C . ASP A 1 172 ? 24.041 18.631 -3.730 1.00 43.41 172 ASP A C 1
ATOM 1360 O O . ASP A 1 172 ? 23.255 19.552 -3.942 1.00 43.41 172 ASP A O 1
ATOM 1364 N N . THR A 1 173 ? 24.176 17.619 -4.577 1.00 42.34 173 THR A N 1
ATOM 1365 C CA . THR A 1 173 ? 23.293 17.338 -5.704 1.00 42.34 173 THR A CA 1
ATOM 1366 C C . THR A 1 173 ? 22.322 16.247 -5.276 1.00 42.34 173 THR A C 1
ATOM 1368 O O . THR A 1 173 ? 22.326 15.135 -5.795 1.00 42.34 173 THR A O 1
ATOM 1371 N N . LEU A 1 174 ? 21.479 16.566 -4.292 1.00 38.84 174 LEU A N 1
ATOM 1372 C CA . LEU A 1 174 ? 20.292 15.770 -4.002 1.00 38.84 174 LEU A CA 1
ATOM 1373 C C . LEU A 1 174 ? 19.128 16.239 -4.891 1.00 38.84 174 LEU A C 1
ATOM 1375 O O . LEU A 1 174 ? 18.992 17.435 -5.160 1.00 38.84 174 LEU A O 1
ATOM 1379 N N . PRO A 1 175 ? 18.286 15.316 -5.388 1.00 39.91 175 PRO A N 1
ATOM 1380 C CA . PRO A 1 175 ? 17.106 15.674 -6.161 1.00 39.91 175 PRO A CA 1
ATOM 1381 C C . PRO A 1 175 ? 16.102 16.414 -5.271 1.00 39.91 175 PRO A C 1
ATOM 1383 O O . PRO A 1 175 ? 15.868 16.014 -4.135 1.00 39.91 175 PRO A O 1
ATOM 1386 N N . ALA A 1 176 ? 15.458 17.447 -5.813 1.00 42.00 176 ALA A N 1
ATOM 1387 C CA . ALA A 1 176 ? 14.488 18.309 -5.125 1.00 42.00 176 ALA A CA 1
ATOM 1388 C C . ALA A 1 176 ? 13.183 17.607 -4.659 1.00 42.00 176 ALA A C 1
ATOM 1390 O O . ALA A 1 176 ? 12.240 18.271 -4.242 1.00 42.00 176 ALA A O 1
ATOM 1391 N N . SER A 1 177 ? 13.117 16.274 -4.721 1.00 49.19 177 SER A N 1
ATOM 1392 C CA . SER A 1 177 ? 12.017 15.423 -4.246 1.00 49.19 177 SER A CA 1
ATOM 1393 C C . SER A 1 177 ? 12.458 14.354 -3.236 1.00 49.19 177 SER A C 1
ATOM 1395 O O . SER A 1 177 ? 11.623 13.605 -2.720 1.00 49.19 177 SER A O 1
ATOM 1397 N N . ALA A 1 178 ? 13.755 14.267 -2.929 1.00 53.81 178 ALA A N 1
ATOM 1398 C CA . ALA A 1 178 ? 14.228 13.454 -1.822 1.00 53.81 178 ALA A CA 1
ATOM 1399 C C . ALA A 1 178 ? 14.029 14.243 -0.528 1.00 53.81 178 ALA A C 1
ATOM 1401 O O . ALA A 1 178 ? 14.585 15.328 -0.358 1.00 53.81 178 ALA A O 1
ATOM 1402 N N . MET A 1 179 ? 13.241 13.683 0.394 1.00 64.00 179 MET A N 1
ATOM 1403 C CA . MET A 1 179 ? 13.240 14.152 1.778 1.00 64.00 179 MET A CA 1
ATOM 1404 C C . MET A 1 179 ? 14.691 14.200 2.269 1.00 64.00 179 MET A C 1
ATOM 1406 O O . MET A 1 179 ? 15.448 13.280 1.940 1.00 64.00 179 MET A O 1
ATOM 1410 N N . PRO A 1 180 ? 15.094 15.232 3.034 1.00 76.62 180 PRO A N 1
ATOM 1411 C CA . PRO A 1 180 ? 16.454 15.319 3.543 1.00 76.62 180 PRO A CA 1
ATOM 1412 C C . PRO A 1 180 ? 16.844 13.994 4.203 1.00 76.62 180 PRO A C 1
ATOM 1414 O O . PRO A 1 180 ? 16.109 13.493 5.054 1.00 76.62 180 PRO A O 1
ATOM 1417 N N . GLU A 1 181 ? 17.986 13.416 3.832 1.00 80.62 181 GLU A N 1
ATOM 1418 C CA . GLU A 1 181 ? 18.435 12.123 4.374 1.00 80.62 181 GLU A CA 1
ATOM 1419 C C . GLU A 1 181 ? 18.488 12.151 5.912 1.00 80.62 181 GLU A C 1
ATOM 1421 O O . GLU A 1 181 ? 18.084 11.203 6.587 1.00 80.62 181 GLU A O 1
ATOM 1426 N N . GLY A 1 182 ? 18.861 13.305 6.478 1.00 86.38 182 GLY A N 1
ATOM 1427 C CA . GLY A 1 182 ? 18.827 13.545 7.920 1.00 86.38 182 GLY A CA 1
ATOM 1428 C C . GLY A 1 182 ? 17.424 13.500 8.538 1.00 86.38 182 GLY A C 1
ATOM 1429 O O . GLY A 1 182 ? 17.286 13.056 9.674 1.00 86.38 182 GLY A O 1
ATOM 1430 N N . LEU A 1 183 ? 16.380 13.899 7.806 1.00 87.50 183 LEU A N 1
ATOM 1431 C CA . LEU A 1 183 ? 14.994 13.800 8.268 1.00 87.50 183 LEU A CA 1
ATOM 1432 C C . LEU A 1 183 ? 14.510 12.345 8.255 1.00 87.50 183 LEU A C 1
ATOM 1434 O O . LEU A 1 183 ? 13.855 11.920 9.203 1.00 87.50 183 LEU A O 1
ATOM 1438 N N . LEU A 1 184 ? 14.873 11.567 7.229 1.00 89.06 184 LEU A N 1
ATOM 1439 C CA . LEU A 1 184 ? 14.578 10.131 7.180 1.00 89.06 184 LEU A CA 1
ATOM 1440 C C . LEU A 1 184 ? 15.253 9.389 8.338 1.00 89.06 184 LEU A C 1
ATOM 1442 O O . LEU A 1 184 ? 14.593 8.641 9.053 1.00 89.06 184 LEU A O 1
ATOM 1446 N N . ALA A 1 185 ? 16.541 9.644 8.576 1.00 89.56 185 ALA A N 1
ATOM 1447 C CA . ALA A 1 185 ? 17.267 9.060 9.704 1.00 89.56 185 ALA A CA 1
ATOM 1448 C C . ALA A 1 185 ? 16.696 9.501 11.066 1.00 89.56 185 ALA A C 1
ATOM 1450 O O . ALA A 1 185 ? 16.613 8.702 11.999 1.00 89.56 185 ALA A O 1
ATOM 1451 N N . ALA A 1 186 ? 16.266 10.761 11.193 1.00 92.00 186 ALA A N 1
ATOM 1452 C CA . ALA A 1 186 ? 15.637 11.257 12.413 1.00 92.00 186 ALA A CA 1
ATOM 1453 C C . ALA A 1 186 ? 14.270 10.601 12.668 1.00 92.00 186 ALA A C 1
ATOM 1455 O O . ALA A 1 186 ? 13.983 10.224 13.803 1.00 92.00 186 ALA A O 1
ATOM 1456 N N . ALA A 1 187 ? 13.446 10.443 11.629 1.00 91.62 187 ALA A N 1
ATOM 1457 C CA . ALA A 1 187 ? 12.148 9.785 11.722 1.00 91.62 187 ALA A CA 1
ATOM 1458 C C . ALA A 1 187 ? 12.285 8.293 12.063 1.00 91.62 187 ALA A C 1
ATOM 1460 O O . ALA A 1 187 ? 11.587 7.817 12.953 1.00 91.62 187 ALA A O 1
ATOM 1461 N N . ASP A 1 188 ? 13.232 7.588 11.440 1.00 93.38 188 ASP A N 1
ATOM 1462 C CA . ASP A 1 188 ? 13.561 6.194 11.770 1.00 93.38 188 ASP A CA 1
ATOM 1463 C C . ASP A 1 188 ? 13.974 6.050 13.244 1.00 93.38 188 ASP A C 1
ATO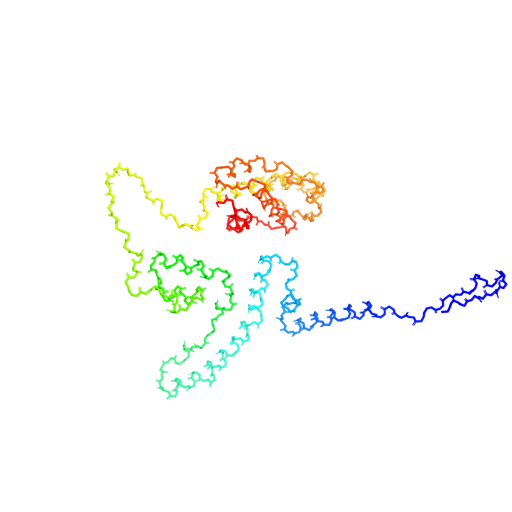M 1465 O O . ASP A 1 188 ? 13.417 5.239 13.984 1.00 93.38 188 ASP A O 1
ATOM 1469 N N . GLY A 1 189 ? 14.860 6.929 13.724 1.00 93.44 189 GLY A N 1
ATOM 1470 C CA . GLY A 1 189 ? 15.266 6.952 15.129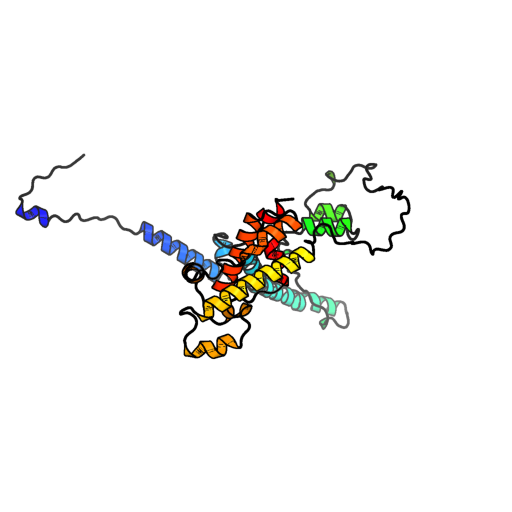 1.00 93.44 189 GLY A CA 1
ATOM 1471 C C . GLY A 1 189 ? 14.120 7.270 16.100 1.00 93.44 189 GLY A C 1
ATOM 1472 O O . GLY A 1 189 ? 14.061 6.698 17.191 1.00 93.44 189 GLY A O 1
ATOM 1473 N N . LEU A 1 190 ? 13.192 8.157 15.720 1.00 94.38 190 LEU A N 1
ATOM 1474 C CA . LEU A 1 190 ? 11.988 8.461 16.503 1.00 94.38 190 LEU A CA 1
ATOM 1475 C C . LEU A 1 190 ? 11.056 7.248 16.595 1.00 94.38 190 LEU A C 1
ATOM 1477 O O . LEU A 1 190 ? 10.592 6.922 17.687 1.00 94.38 190 LEU A O 1
ATOM 1481 N N . ILE A 1 191 ? 10.826 6.559 15.476 1.00 94.75 191 ILE A N 1
ATOM 1482 C CA . ILE A 1 191 ? 10.015 5.337 15.415 1.00 94.75 191 ILE A CA 1
ATOM 1483 C C . ILE A 1 191 ? 10.662 4.242 16.265 1.00 94.75 191 ILE A C 1
ATOM 1485 O O . ILE A 1 191 ? 10.005 3.651 17.122 1.00 94.75 191 ILE A O 1
ATOM 1489 N N . TRP A 1 192 ? 11.967 4.012 16.103 1.00 94.50 192 TRP A N 1
ATOM 1490 C CA . TRP A 1 192 ? 12.704 3.030 16.895 1.00 94.50 192 TRP A CA 1
ATOM 1491 C C . TRP A 1 192 ? 12.652 3.340 18.397 1.00 94.50 192 TRP A C 1
ATOM 1493 O O . TRP A 1 192 ? 12.467 2.438 19.221 1.00 94.50 192 TRP A O 1
ATOM 1503 N N . GLY A 1 193 ? 12.771 4.617 18.772 1.00 94.56 193 GLY A N 1
ATOM 1504 C CA . GLY A 1 193 ? 12.637 5.073 20.155 1.00 94.56 193 GLY A CA 1
ATOM 1505 C C . GLY A 1 193 ? 11.235 4.831 20.718 1.00 94.56 193 GLY A C 1
ATOM 1506 O O . GLY A 1 193 ? 11.099 4.316 21.831 1.00 94.56 193 GLY A O 1
ATOM 1507 N N . ALA A 1 194 ? 10.198 5.128 19.933 1.00 95.25 194 ALA A N 1
ATOM 1508 C CA . ALA A 1 194 ? 8.806 4.902 20.302 1.00 95.25 194 ALA A CA 1
ATOM 1509 C C . ALA A 1 194 ? 8.496 3.409 20.496 1.00 95.25 194 ALA A C 1
ATOM 1511 O O . ALA A 1 194 ? 7.940 3.024 21.527 1.00 95.25 194 ALA A O 1
ATOM 1512 N N . LEU A 1 195 ? 8.930 2.555 19.565 1.00 94.25 195 LEU A N 1
ATOM 1513 C CA . LEU A 1 195 ? 8.772 1.102 19.659 1.00 94.25 195 LEU A CA 1
ATOM 1514 C C . LEU A 1 195 ? 9.576 0.511 20.823 1.00 94.25 195 LEU A C 1
ATOM 1516 O O . LEU A 1 195 ? 9.094 -0.373 21.525 1.00 94.25 195 LEU A O 1
ATOM 1520 N N . SER A 1 196 ? 10.776 1.030 21.094 1.00 93.69 196 SER A N 1
ATOM 1521 C CA . SER A 1 196 ? 11.575 0.611 22.253 1.00 93.69 196 SER A CA 1
ATOM 1522 C C . SER A 1 196 ? 10.889 0.944 23.578 1.00 93.69 196 SER A C 1
ATOM 1524 O O . SER A 1 196 ? 10.865 0.110 24.488 1.00 93.69 196 SER A O 1
ATOM 1526 N N . ALA A 1 197 ? 10.304 2.141 23.686 1.00 92.81 197 ALA A N 1
ATOM 1527 C CA . ALA A 1 197 ? 9.533 2.555 24.854 1.00 92.81 197 ALA A CA 1
ATOM 1528 C C . ALA A 1 197 ? 8.262 1.704 25.022 1.00 92.81 197 ALA A C 1
ATOM 1530 O O . ALA A 1 197 ? 7.961 1.257 26.134 1.00 92.81 197 ALA A O 1
ATOM 1531 N N . ALA A 1 198 ? 7.558 1.424 23.922 1.00 92.81 198 ALA A N 1
ATOM 1532 C CA . ALA A 1 198 ? 6.398 0.539 23.906 1.00 92.81 198 ALA A CA 1
ATOM 1533 C C . ALA A 1 198 ? 6.768 -0.887 24.342 1.00 92.81 198 ALA A C 1
ATOM 1535 O O . ALA A 1 198 ? 6.098 -1.454 25.203 1.00 92.81 198 ALA A O 1
ATOM 1536 N N . GLY A 1 199 ? 7.869 -1.443 23.834 1.00 91.50 199 GLY A N 1
ATOM 1537 C CA . GLY A 1 199 ? 8.363 -2.767 24.207 1.00 91.50 199 GLY A CA 1
ATOM 1538 C C . GLY A 1 199 ? 8.714 -2.897 25.688 1.00 91.50 199 GLY A C 1
ATOM 1539 O O . GLY A 1 199 ? 8.358 -3.884 26.333 1.00 91.50 199 GLY A O 1
ATOM 1540 N N . GLU A 1 200 ? 9.356 -1.881 26.270 1.00 91.25 200 GLU A N 1
ATOM 1541 C CA . GLU A 1 200 ? 9.657 -1.879 27.706 1.00 91.25 200 GLU A CA 1
ATOM 1542 C C . GLU A 1 200 ? 8.381 -1.818 28.563 1.00 91.25 200 GLU A C 1
ATOM 1544 O O . GLU A 1 200 ? 8.297 -2.482 29.602 1.00 91.25 200 GLU A O 1
ATOM 1549 N N . LYS A 1 201 ? 7.351 -1.089 28.114 1.00 91.69 201 LYS A N 1
ATOM 1550 C CA . LYS A 1 201 ? 6.031 -1.107 28.759 1.00 91.69 201 LYS A CA 1
ATOM 1551 C C . LYS A 1 201 ? 5.338 -2.459 28.585 1.00 91.69 201 LYS A C 1
ATOM 1553 O O . LYS A 1 201 ? 4.826 -2.989 29.571 1.00 91.69 201 LYS A O 1
ATOM 1558 N N . LEU A 1 202 ? 5.391 -3.066 27.396 1.00 90.31 202 LEU A N 1
ATOM 1559 C CA . LEU A 1 202 ? 4.768 -4.362 27.098 1.00 90.31 202 LEU A CA 1
ATOM 1560 C C . LEU A 1 202 ? 5.241 -5.474 28.040 1.00 90.31 202 LEU A C 1
ATOM 1562 O O . LEU A 1 202 ? 4.419 -6.259 28.512 1.00 90.31 202 LEU A O 1
ATOM 1566 N N . ARG A 1 203 ? 6.518 -5.479 28.443 1.00 87.88 203 ARG A N 1
ATOM 1567 C CA . ARG A 1 203 ? 7.060 -6.425 29.445 1.00 87.88 203 ARG A CA 1
ATOM 1568 C C . ARG A 1 203 ? 6.317 -6.404 30.789 1.00 87.88 203 ARG A C 1
ATOM 1570 O O . ARG A 1 203 ? 6.361 -7.380 31.542 1.00 87.88 203 ARG A O 1
ATOM 1577 N N . ARG A 1 204 ? 5.664 -5.287 31.122 1.00 87.69 204 ARG A N 1
ATOM 1578 C CA . ARG A 1 204 ? 4.937 -5.077 32.386 1.00 87.69 204 ARG A CA 1
ATOM 1579 C C . ARG A 1 204 ? 3.437 -5.343 32.255 1.00 87.69 204 ARG A C 1
ATOM 1581 O O . ARG A 1 204 ? 2.763 -5.446 33.278 1.00 87.69 204 ARG A O 1
ATOM 1588 N N . THR A 1 205 ? 2.934 -5.488 31.032 1.00 87.69 205 THR A N 1
ATOM 1589 C CA . THR A 1 205 ? 1.512 -5.716 30.737 1.00 87.69 205 THR A CA 1
ATOM 1590 C C . THR A 1 205 ? 1.129 -7.202 30.805 1.00 87.69 205 THR A C 1
ATOM 1592 O O . THR A 1 205 ? 2.009 -8.071 30.832 1.00 87.69 205 THR A O 1
ATOM 1595 N N . PRO A 1 206 ? -0.181 -7.523 30.830 1.00 84.50 206 PRO A N 1
ATOM 1596 C CA . PRO A 1 206 ? -0.670 -8.898 30.736 1.00 84.50 206 PRO A CA 1
ATOM 1597 C C . PRO A 1 206 ? -0.283 -9.627 29.441 1.00 84.50 206 PRO A C 1
ATOM 1599 O O . PRO A 1 206 ? -0.255 -10.854 29.458 1.00 84.50 206 PRO A O 1
ATOM 1602 N N . ALA A 1 207 ? 0.069 -8.907 28.365 1.00 83.06 207 ALA A N 1
ATOM 1603 C CA . ALA A 1 207 ? 0.556 -9.510 27.120 1.00 83.06 207 ALA A CA 1
ATOM 1604 C C . ALA A 1 207 ? 1.863 -10.299 27.296 1.00 83.06 207 ALA A C 1
ATOM 1606 O O . ALA A 1 207 ? 2.156 -11.162 26.480 1.00 83.06 207 ALA A O 1
ATOM 1607 N N . CYS A 1 208 ? 2.639 -10.039 28.359 1.00 84.88 208 CYS A N 1
ATOM 1608 C CA . CYS A 1 208 ? 3.849 -10.793 28.685 1.00 84.88 208 CYS A CA 1
ATOM 1609 C C . CYS A 1 208 ? 3.650 -11.631 29.968 1.00 84.88 208 CYS A C 1
ATOM 1611 O O . CYS A 1 208 ? 3.805 -11.107 31.091 1.00 84.88 208 CYS A O 1
ATOM 1613 N N . PRO A 1 209 ? 3.334 -12.939 29.838 1.00 84.12 209 PRO A N 1
ATOM 1614 C CA . PRO A 1 209 ? 3.222 -13.852 30.969 1.00 84.12 209 PRO A CA 1
ATOM 1615 C C . PRO A 1 209 ? 4.501 -13.873 31.805 1.00 84.12 209 PRO A C 1
ATOM 1617 O O . PRO A 1 209 ? 5.609 -13.746 31.286 1.00 84.12 209 PRO A O 1
ATOM 1620 N N . ARG A 1 210 ? 4.378 -14.089 33.122 1.00 82.19 210 ARG A N 1
ATOM 1621 C CA . ARG A 1 210 ? 5.536 -14.085 34.040 1.00 82.19 210 ARG A CA 1
ATOM 1622 C C . ARG A 1 210 ? 6.644 -15.061 33.622 1.00 82.19 210 ARG A C 1
ATOM 1624 O O . ARG A 1 210 ? 7.811 -14.746 33.832 1.00 82.19 210 ARG A O 1
ATOM 1631 N N . SER A 1 211 ? 6.280 -16.196 33.026 1.00 83.56 211 SER A N 1
ATOM 1632 C CA . SER A 1 211 ? 7.201 -17.210 32.498 1.00 83.56 211 SER A CA 1
ATOM 1633 C C . SER A 1 211 ? 8.048 -16.713 31.325 1.00 83.56 211 SER A C 1
ATOM 1635 O O . SER A 1 211 ? 9.183 -17.148 31.169 1.00 83.56 211 SER A O 1
ATOM 1637 N N . GLU A 1 212 ? 7.529 -15.786 30.521 1.00 82.44 212 GLU A N 1
ATOM 1638 C CA . GLU A 1 212 ? 8.181 -15.315 29.295 1.00 82.44 212 GLU A CA 1
ATOM 1639 C C . GLU A 1 212 ? 8.980 -14.023 29.494 1.00 82.44 212 GLU A C 1
ATOM 1641 O O . GLU A 1 212 ? 9.792 -13.663 28.645 1.00 82.44 212 GLU A O 1
ATOM 1646 N N . ARG A 1 213 ? 8.836 -13.350 30.644 1.00 82.81 213 ARG A N 1
ATOM 1647 C CA . ARG A 1 213 ? 9.517 -12.073 30.937 1.00 82.81 213 ARG A CA 1
ATOM 1648 C C . ARG A 1 213 ? 11.039 -12.161 30.901 1.00 82.81 213 ARG A C 1
ATOM 1650 O O . ARG A 1 213 ? 11.685 -11.202 30.488 1.00 82.81 213 ARG A O 1
ATOM 1657 N N . ALA A 1 214 ? 11.610 -13.285 31.338 1.00 81.81 214 ALA A N 1
ATOM 1658 C CA . ALA A 1 214 ? 13.055 -13.504 31.280 1.00 81.81 214 ALA A CA 1
ATOM 1659 C C . ALA A 1 214 ? 13.541 -13.530 29.824 1.00 81.81 214 ALA A C 1
ATOM 1661 O O . ALA A 1 214 ? 14.440 -12.776 29.466 1.00 81.81 214 ALA A O 1
ATOM 1662 N N . ARG A 1 215 ? 12.852 -14.294 28.967 1.00 81.44 215 ARG A N 1
ATOM 1663 C CA . ARG A 1 215 ? 13.126 -14.369 27.528 1.00 81.44 215 ARG A CA 1
ATOM 1664 C C . ARG A 1 215 ? 12.896 -13.025 26.834 1.00 81.44 215 ARG A C 1
ATOM 1666 O O . ARG A 1 215 ? 13.739 -12.580 26.071 1.00 81.44 215 ARG A O 1
ATOM 1673 N N . ALA A 1 216 ? 11.807 -12.328 27.155 1.00 81.19 216 ALA A N 1
ATOM 1674 C CA . ALA A 1 216 ? 11.498 -11.013 26.592 1.00 81.19 216 ALA A CA 1
ATOM 1675 C C . ALA A 1 216 ? 12.547 -9.939 26.943 1.00 81.19 216 ALA A C 1
ATOM 1677 O O . ALA A 1 216 ? 12.662 -8.940 26.231 1.00 81.19 216 ALA A O 1
ATOM 1678 N N . LYS A 1 217 ? 13.315 -10.120 28.027 1.00 82.38 217 LYS A N 1
ATOM 1679 C CA . LYS A 1 217 ? 14.396 -9.207 28.428 1.00 82.38 217 LYS A CA 1
ATOM 1680 C C . LYS A 1 217 ? 15.647 -9.342 27.557 1.00 82.38 217 LYS A C 1
ATOM 1682 O O . LYS A 1 217 ? 16.360 -8.361 27.383 1.00 82.38 217 LYS A O 1
ATOM 1687 N N . GLU A 1 218 ? 15.890 -10.529 27.011 1.00 83.38 218 GLU A N 1
ATOM 1688 C CA . GLU A 1 218 ? 17.036 -10.822 26.139 1.00 83.38 218 GLU A CA 1
ATOM 1689 C C . GLU A 1 218 ? 16.823 -10.329 24.700 1.00 83.38 218 GLU A C 1
ATOM 1691 O O . GLU A 1 218 ? 17.764 -10.269 23.914 1.00 83.38 218 GLU A O 1
ATOM 1696 N N . MET A 1 219 ? 15.591 -9.949 24.354 1.00 82.69 219 MET A N 1
ATOM 1697 C CA . MET A 1 219 ? 15.217 -9.497 23.016 1.00 82.69 219 MET A CA 1
ATOM 1698 C C . MET A 1 219 ? 15.246 -7.974 22.888 1.00 82.69 219 MET A C 1
ATOM 1700 O O . MET A 1 219 ? 15.117 -7.236 23.873 1.00 82.69 219 MET A O 1
ATOM 1704 N N . LEU A 1 220 ? 15.373 -7.505 21.645 1.00 87.12 220 LEU A N 1
ATOM 1705 C CA . LEU A 1 220 ? 15.325 -6.087 21.312 1.00 87.12 220 LEU A CA 1
ATOM 1706 C C . LEU A 1 220 ? 13.954 -5.512 21.686 1.00 87.12 220 LEU A C 1
ATOM 1708 O O . LEU A 1 220 ? 12.933 -5.953 21.159 1.00 87.12 220 LEU A O 1
ATOM 1712 N N . SER A 1 221 ? 13.930 -4.505 22.564 1.00 88.94 221 SER A N 1
ATOM 1713 C CA . SER A 1 221 ? 12.675 -3.896 23.020 1.00 88.94 221 SER A CA 1
ATOM 1714 C C . SER A 1 221 ? 11.823 -3.384 21.854 1.00 88.94 221 SER A C 1
ATOM 1716 O O . SER A 1 221 ? 10.617 -3.595 21.860 1.00 88.94 221 SER A O 1
ATOM 1718 N N . ALA A 1 222 ? 12.450 -2.803 20.824 1.00 89.25 222 ALA A N 1
ATOM 1719 C CA . ALA A 1 222 ? 11.773 -2.286 19.633 1.00 89.25 222 ALA A CA 1
ATOM 1720 C C . ALA A 1 222 ? 11.030 -3.341 18.796 1.00 89.25 222 ALA A C 1
ATOM 1722 O O . ALA A 1 222 ? 10.210 -2.967 17.969 1.00 89.25 222 ALA A O 1
ATOM 1723 N N . ALA A 1 223 ? 11.319 -4.634 18.976 1.00 89.19 223 ALA A N 1
ATOM 1724 C CA . ALA A 1 223 ? 10.711 -5.717 18.202 1.00 89.19 223 ALA A CA 1
ATOM 1725 C C . ALA A 1 223 ? 9.715 -6.556 19.022 1.00 89.19 223 ALA A C 1
ATOM 1727 O O . ALA A 1 223 ? 9.135 -7.506 18.501 1.00 89.19 223 ALA A O 1
ATOM 1728 N N . LEU A 1 224 ? 9.502 -6.244 20.306 1.00 89.06 224 LEU A N 1
ATOM 1729 C CA . LEU A 1 224 ? 8.690 -7.086 21.196 1.00 89.06 224 LEU A CA 1
ATOM 1730 C C . LEU A 1 224 ? 7.223 -7.204 20.772 1.00 89.06 224 LEU A C 1
ATOM 1732 O O . LEU A 1 224 ? 6.610 -8.241 21.023 1.00 89.06 224 LEU A O 1
ATOM 1736 N N . HIS A 1 225 ? 6.675 -6.188 20.105 1.00 88.50 225 HIS A N 1
ATOM 1737 C CA . HIS A 1 225 ? 5.307 -6.203 19.578 1.00 88.50 225 HIS A CA 1
ATOM 1738 C C . HIS A 1 225 ? 5.101 -7.207 18.434 1.00 88.50 225 HIS A C 1
ATOM 1740 O O . HIS A 1 225 ? 3.966 -7.533 18.119 1.00 88.50 225 HIS A O 1
ATOM 1746 N N . THR A 1 226 ? 6.172 -7.730 17.827 1.00 89.38 226 THR A N 1
ATOM 1747 C CA . THR A 1 226 ? 6.083 -8.765 16.774 1.00 89.38 226 THR A CA 1
ATOM 1748 C C . THR A 1 226 ? 5.871 -10.175 17.330 1.00 89.38 226 THR A C 1
ATOM 1750 O O . THR A 1 226 ? 5.501 -11.092 16.603 1.00 89.38 226 THR A O 1
ATOM 1753 N N . ILE A 1 227 ? 6.116 -10.359 18.629 1.00 87.06 227 ILE A N 1
ATOM 1754 C CA . ILE A 1 227 ? 6.070 -11.660 19.308 1.00 87.06 227 ILE A CA 1
ATOM 1755 C C . ILE A 1 227 ? 4.924 -11.691 20.307 1.00 87.06 227 ILE A C 1
ATOM 1757 O O . ILE A 1 227 ? 4.224 -12.694 20.421 1.00 87.06 227 ILE A O 1
ATOM 1761 N N . LEU A 1 228 ? 4.756 -10.597 21.050 1.00 86.50 228 LEU A N 1
ATOM 1762 C CA . LEU A 1 228 ? 3.671 -10.438 22.001 1.00 86.50 228 LEU A CA 1
ATOM 1763 C C . LEU A 1 228 ? 2.482 -9.826 21.259 1.00 86.50 228 LEU A C 1
ATOM 1765 O O . LEU A 1 228 ? 2.587 -8.670 20.848 1.00 86.50 228 LEU A O 1
ATOM 1769 N N . PRO A 1 229 ? 1.373 -10.561 21.074 1.00 83.19 229 PRO A N 1
ATOM 1770 C CA . PRO A 1 229 ? 0.214 -10.033 20.374 1.00 83.19 229 PRO A CA 1
ATOM 1771 C C . PRO A 1 229 ? -0.396 -8.878 21.172 1.00 83.19 229 PRO A C 1
ATOM 1773 O O . PRO A 1 229 ? -0.608 -8.987 22.383 1.00 83.19 229 PRO A O 1
ATOM 1776 N N . VAL A 1 230 ? -0.679 -7.778 20.480 1.00 88.38 230 VAL A N 1
ATOM 1777 C CA . VAL A 1 230 ? -1.314 -6.584 21.041 1.00 88.38 230 VAL A CA 1
ATOM 1778 C C . VAL A 1 230 ? -2.483 -6.210 20.143 1.00 88.38 230 VAL A C 1
ATOM 1780 O O . VAL A 1 230 ? -2.310 -6.003 18.948 1.00 88.38 230 VAL A O 1
ATOM 1783 N N . GLU A 1 231 ? -3.682 -6.106 20.703 1.00 86.56 231 GLU A N 1
ATOM 1784 C CA . GLU A 1 231 ? -4.843 -5.599 19.969 1.00 86.56 231 GLU A CA 1
ATOM 1785 C C . GLU A 1 231 ? -4.816 -4.065 19.906 1.00 86.56 231 GLU A C 1
ATOM 1787 O O . GLU A 1 231 ? -4.311 -3.403 20.814 1.00 86.56 231 GLU A O 1
ATOM 1792 N N . ALA A 1 232 ? -5.438 -3.468 18.885 1.00 84.19 232 ALA A N 1
ATOM 1793 C CA . ALA A 1 232 ? -5.476 -2.010 18.721 1.00 84.19 232 ALA A CA 1
ATOM 1794 C C . ALA A 1 232 ? -6.000 -1.271 19.972 1.00 84.19 232 ALA A C 1
ATOM 1796 O O . ALA A 1 232 ? -5.444 -0.251 20.379 1.00 84.19 232 ALA A O 1
ATOM 1797 N N . VAL A 1 233 ? -7.015 -1.830 20.642 1.00 86.38 233 VAL A N 1
ATOM 1798 C CA . VAL A 1 233 ? -7.588 -1.277 21.885 1.00 86.38 233 VAL A CA 1
ATOM 1799 C C . VAL A 1 233 ? -6.573 -1.292 23.035 1.00 86.38 233 VAL A C 1
ATOM 1801 O O . VAL A 1 233 ? -6.538 -0.384 23.868 1.00 86.38 233 VAL A O 1
ATOM 1804 N N . GLN A 1 234 ? -5.708 -2.306 23.074 1.00 88.69 234 GLN A N 1
ATOM 1805 C CA . GLN A 1 234 ? -4.725 -2.494 24.138 1.00 88.69 234 GLN A CA 1
ATOM 1806 C C . GLN A 1 234 ? -3.571 -1.489 24.049 1.00 88.69 234 GLN A C 1
ATOM 1808 O O . GLN A 1 234 ? -2.998 -1.126 25.078 1.00 88.69 234 GLN A O 1
ATOM 1813 N N . VAL A 1 235 ? -3.266 -0.980 22.849 1.00 87.75 235 VAL A N 1
ATOM 1814 C CA . VAL A 1 235 ? -2.241 0.060 22.650 1.00 87.75 235 VAL A CA 1
ATOM 1815 C C . VAL A 1 235 ? -2.578 1.319 23.452 1.00 87.75 235 VAL A C 1
ATOM 1817 O O . VAL A 1 235 ? -1.710 1.885 24.126 1.00 87.75 235 VAL A O 1
ATOM 1820 N N . GLU A 1 236 ? -3.852 1.712 23.432 1.00 88.06 236 GLU A N 1
ATOM 1821 C CA . GLU A 1 236 ? -4.369 2.851 24.190 1.00 88.06 236 GLU A CA 1
ATOM 1822 C C . GLU A 1 236 ? -4.547 2.516 25.671 1.00 88.06 236 GLU A C 1
ATOM 1824 O O . GLU A 1 236 ? -4.092 3.259 26.543 1.00 88.06 236 GLU A O 1
ATOM 1829 N N . GLN A 1 237 ? -5.143 1.357 25.965 1.00 90.44 237 GLN A N 1
ATOM 1830 C CA . GLN A 1 237 ? -5.398 0.904 27.332 1.00 90.44 237 GLN A CA 1
ATOM 1831 C C . GLN A 1 237 ? -4.116 0.846 28.175 1.00 90.44 237 GLN A C 1
ATOM 1833 O O . GLN A 1 237 ? -4.128 1.204 29.354 1.00 90.44 237 GLN A O 1
ATOM 1838 N N . TRP A 1 238 ? -3.006 0.399 27.582 1.00 91.25 238 TRP A N 1
ATOM 1839 C CA . TRP A 1 238 ? -1.704 0.304 28.250 1.00 91.25 238 TRP A CA 1
ATOM 1840 C C . TRP A 1 238 ? -0.803 1.511 28.002 1.00 91.25 238 TRP A C 1
ATOM 1842 O O . TRP A 1 238 ? 0.339 1.520 28.467 1.00 91.25 238 TRP A O 1
ATOM 1852 N N . ARG A 1 239 ? -1.307 2.530 27.294 1.00 90.88 239 ARG A N 1
ATOM 1853 C CA . ARG A 1 239 ? -0.609 3.789 27.015 1.00 90.88 239 ARG A CA 1
ATOM 1854 C C . ARG A 1 239 ? 0.804 3.569 26.474 1.00 90.88 239 ARG A C 1
ATOM 1856 O O . ARG A 1 239 ? 1.775 4.185 26.929 1.00 90.88 239 ARG A O 1
ATOM 1863 N N . LEU A 1 240 ? 0.944 2.655 25.513 1.00 90.94 240 LEU A N 1
ATOM 1864 C CA . LEU A 1 240 ? 2.256 2.170 25.072 1.00 90.94 240 LEU A CA 1
ATOM 1865 C C . LEU A 1 240 ? 3.132 3.296 24.500 1.00 90.94 240 LEU A C 1
ATOM 1867 O O . LEU A 1 240 ? 4.311 3.385 24.838 1.00 90.94 240 LEU A O 1
ATOM 1871 N N . LEU A 1 241 ? 2.541 4.228 23.753 1.00 92.38 241 LEU A N 1
ATOM 1872 C CA . LEU A 1 241 ? 3.254 5.344 23.117 1.00 92.38 241 LEU A CA 1
ATOM 1873 C C . LEU A 1 241 ? 3.270 6.642 23.948 1.00 92.38 241 LEU A C 1
ATOM 1875 O O . LEU A 1 241 ? 3.840 7.645 23.527 1.00 92.38 241 LEU A O 1
ATOM 1879 N N . GLU A 1 242 ? 2.702 6.642 25.160 1.00 91.19 242 GLU A N 1
ATOM 1880 C CA . GLU A 1 242 ? 2.691 7.834 26.023 1.00 91.19 242 GLU A CA 1
ATOM 1881 C C . GLU A 1 242 ? 4.124 8.291 26.349 1.00 91.19 242 GLU A C 1
ATOM 1883 O O . GLU A 1 242 ? 4.923 7.520 26.892 1.00 91.19 242 GLU A O 1
ATOM 1888 N N . GLY A 1 243 ? 4.439 9.542 26.002 1.00 89.31 243 GLY A N 1
ATOM 1889 C CA . GLY A 1 243 ? 5.757 10.152 26.198 1.00 89.31 243 GLY A CA 1
ATOM 1890 C C . GLY A 1 243 ? 6.803 9.832 25.121 1.00 89.31 243 GLY A C 1
ATOM 1891 O O . GLY A 1 243 ? 7.923 10.328 25.223 1.00 89.31 243 GLY A O 1
ATOM 1892 N N . ALA A 1 244 ? 6.469 9.054 24.084 1.00 91.38 244 ALA A N 1
ATOM 1893 C CA . ALA A 1 244 ? 7.418 8.677 23.030 1.00 91.38 244 ALA A CA 1
ATOM 1894 C C . ALA A 1 244 ? 7.862 9.860 22.145 1.00 91.38 244 ALA A C 1
ATOM 1896 O O . ALA A 1 244 ? 8.971 9.864 21.614 1.00 91.38 244 ALA A O 1
ATOM 1897 N N . TRP A 1 245 ? 7.021 10.888 22.020 1.00 94.69 245 TRP A N 1
ATOM 1898 C CA . TRP A 1 245 ? 7.159 11.940 21.006 1.00 94.69 245 TRP A CA 1
ATOM 1899 C C . TRP A 1 245 ? 7.784 13.248 21.509 1.00 94.69 245 TRP A C 1
ATOM 1901 O O . TRP A 1 245 ? 7.712 14.271 20.834 1.00 94.69 245 TRP A O 1
ATOM 1911 N N . ALA A 1 246 ? 8.447 13.237 22.670 1.00 91.62 246 ALA A N 1
ATOM 1912 C CA . ALA A 1 246 ? 8.987 14.451 23.298 1.00 91.62 246 ALA A CA 1
ATOM 1913 C C . ALA A 1 246 ? 9.980 15.234 22.413 1.00 91.62 246 ALA A C 1
ATOM 1915 O O . ALA A 1 246 ? 10.102 16.449 22.544 1.00 91.62 246 ALA A O 1
ATOM 1916 N N . ARG A 1 247 ? 10.685 14.546 21.505 1.00 91.56 247 ARG A N 1
ATOM 1917 C CA . ARG A 1 247 ? 11.692 15.142 20.611 1.00 91.56 247 ARG A CA 1
ATOM 1918 C C . ARG A 1 247 ? 11.134 15.577 19.249 1.00 91.56 247 ARG A C 1
ATOM 1920 O O . ARG A 1 247 ? 11.832 16.248 18.493 1.00 91.56 247 ARG A O 1
ATOM 1927 N N . VAL A 1 248 ? 9.889 15.220 18.928 1.00 92.31 248 VAL A N 1
ATOM 1928 C CA . VAL A 1 248 ? 9.277 15.533 17.626 1.00 92.31 248 VAL A CA 1
ATOM 1929 C C . VAL A 1 248 ? 9.216 17.042 17.357 1.00 92.31 248 VAL A C 1
ATOM 1931 O O . VAL A 1 248 ? 9.625 17.428 16.264 1.00 92.31 248 VAL A O 1
ATOM 1934 N N . PRO A 1 249 ? 8.837 17.920 18.312 1.00 92.12 249 PRO A N 1
ATOM 1935 C CA . PRO A 1 249 ? 8.784 19.363 18.054 1.00 92.12 249 PRO A CA 1
ATOM 1936 C C . PRO A 1 249 ? 10.143 19.983 17.693 1.00 92.12 249 PRO A C 1
ATOM 1938 O O . PRO A 1 249 ? 10.215 20.847 16.824 1.00 92.12 249 PRO A O 1
ATOM 1941 N N . GLU A 1 250 ? 11.234 19.518 18.313 1.00 92.12 250 GLU A N 1
ATOM 1942 C CA . GLU A 1 250 ? 12.596 19.986 18.007 1.00 92.12 250 GLU A CA 1
ATOM 1943 C C . GLU A 1 250 ? 13.010 19.604 16.577 1.00 92.12 250 GLU A C 1
ATOM 1945 O O . GLU A 1 250 ? 13.600 20.403 15.848 1.00 92.12 250 GLU A O 1
ATOM 1950 N N . ILE A 1 251 ? 12.690 18.373 16.167 1.00 89.81 251 ILE A N 1
ATOM 1951 C CA . ILE A 1 251 ? 13.012 17.854 14.834 1.00 89.81 251 ILE A CA 1
ATOM 1952 C C . ILE A 1 251 ? 12.135 18.529 13.777 1.00 89.81 251 ILE A C 1
ATOM 1954 O O . ILE A 1 251 ? 12.655 18.953 12.749 1.00 89.81 251 ILE A O 1
ATOM 1958 N N . ALA A 1 252 ? 10.841 18.701 14.048 1.00 89.25 252 ALA A N 1
ATOM 1959 C CA . ALA A 1 252 ? 9.919 19.405 13.164 1.00 89.25 252 ALA A CA 1
ATOM 1960 C C . ALA A 1 252 ? 10.398 20.839 12.885 1.00 89.25 252 ALA A C 1
ATOM 1962 O O . ALA A 1 252 ? 10.527 21.227 11.726 1.00 89.25 252 ALA A O 1
ATOM 1963 N N . ALA A 1 253 ? 10.798 21.579 13.927 1.00 89.38 253 ALA A N 1
ATOM 1964 C CA . ALA A 1 253 ? 11.334 22.933 13.786 1.00 89.38 253 ALA A CA 1
ATOM 1965 C C . ALA A 1 253 ? 12.625 22.990 12.950 1.00 89.38 253 ALA A C 1
ATOM 1967 O O . ALA A 1 253 ? 12.827 23.934 12.190 1.00 89.38 253 ALA A O 1
ATOM 1968 N N . ARG A 1 254 ? 13.495 21.974 13.052 1.00 88.44 254 ARG A N 1
ATOM 1969 C CA . ARG A 1 254 ? 14.751 21.905 12.285 1.00 88.44 254 ARG A CA 1
ATOM 1970 C C . ARG A 1 254 ? 14.526 21.758 10.779 1.00 88.44 254 ARG A C 1
ATOM 1972 O O . ARG A 1 254 ? 15.356 22.224 10.004 1.00 88.44 254 ARG A O 1
ATOM 1979 N N . TYR A 1 255 ? 13.437 21.104 10.383 1.00 86.38 255 TYR A N 1
ATOM 1980 C CA . TYR A 1 255 ? 13.122 20.805 8.984 1.00 86.38 255 TYR A CA 1
ATOM 1981 C C . TYR A 1 255 ? 11.922 21.596 8.440 1.00 86.38 255 TYR A C 1
ATOM 1983 O O . TYR A 1 255 ? 11.510 21.345 7.314 1.00 86.38 255 TYR A O 1
ATOM 1991 N N . GLY A 1 256 ? 11.378 22.548 9.209 1.00 84.69 256 GLY A N 1
ATOM 1992 C CA . GLY A 1 256 ? 10.244 23.378 8.787 1.00 84.69 256 GLY A CA 1
ATOM 1993 C C . GLY A 1 256 ? 8.924 22.612 8.658 1.00 84.69 256 GLY A C 1
ATOM 1994 O O . GLY A 1 256 ? 8.113 22.943 7.808 1.00 84.69 256 GLY A O 1
ATOM 1995 N N . LEU A 1 257 ? 8.719 21.569 9.463 1.00 86.31 257 LEU A N 1
ATOM 1996 C CA . LEU A 1 257 ? 7.506 20.748 9.439 1.00 86.31 257 LEU A CA 1
ATOM 1997 C C . LEU A 1 257 ? 6.535 21.157 10.548 1.00 86.31 257 LEU A C 1
ATOM 1999 O O . LEU A 1 257 ? 6.951 21.644 11.602 1.00 86.31 257 LEU A O 1
ATOM 2003 N N . ASP A 1 258 ? 5.249 20.868 10.350 1.00 88.31 258 ASP A N 1
ATOM 2004 C CA . ASP A 1 258 ? 4.258 20.975 11.417 1.00 88.31 258 ASP A CA 1
ATOM 2005 C C . ASP A 1 258 ? 4.461 19.873 12.473 1.00 88.31 258 ASP A C 1
ATOM 2007 O O . ASP A 1 258 ? 4.439 18.673 12.177 1.00 88.31 258 ASP A O 1
ATOM 2011 N N . ALA A 1 259 ? 4.673 20.284 13.725 1.00 89.62 259 ALA A N 1
ATOM 2012 C CA . ALA A 1 259 ? 4.994 19.376 14.822 1.00 89.62 259 ALA A CA 1
ATOM 2013 C C . ALA A 1 259 ? 3.804 18.494 15.225 1.00 89.62 259 ALA A C 1
ATOM 2015 O O . ALA A 1 259 ? 4.005 17.330 15.589 1.00 89.62 259 ALA A O 1
ATOM 2016 N N . GLU A 1 260 ? 2.580 19.023 15.161 1.00 90.44 260 GLU A N 1
ATOM 2017 C CA . GLU A 1 260 ? 1.368 18.283 15.524 1.00 90.44 260 GLU A CA 1
ATOM 2018 C C . GLU A 1 260 ? 1.069 17.198 14.490 1.00 90.44 260 GLU A C 1
ATOM 2020 O O . GLU A 1 260 ? 0.928 16.027 14.852 1.00 90.44 260 GLU A O 1
ATOM 2025 N N . CYS A 1 261 ? 1.082 17.545 13.202 1.00 89.69 261 CYS A N 1
ATOM 2026 C CA . CYS A 1 261 ? 0.924 16.579 12.123 1.00 89.69 261 CYS A CA 1
ATOM 2027 C C . CYS A 1 261 ? 2.036 15.519 12.119 1.00 89.69 261 CYS A C 1
ATOM 2029 O O . CYS A 1 261 ? 1.736 14.329 11.976 1.00 89.69 261 CYS A O 1
ATOM 2031 N N . LEU A 1 262 ? 3.310 15.903 12.295 1.00 90.44 262 LEU A N 1
ATOM 2032 C CA . LEU A 1 262 ? 4.405 14.929 12.337 1.00 90.44 262 LEU A CA 1
ATOM 2033 C C . LEU A 1 262 ? 4.218 13.951 13.504 1.00 90.44 262 LEU A C 1
ATOM 2035 O O . LEU A 1 262 ? 4.383 12.745 13.331 1.00 90.44 262 LEU A O 1
ATOM 2039 N N . THR A 1 263 ? 3.809 14.455 14.671 1.00 93.81 263 THR A N 1
ATOM 2040 C CA . THR A 1 263 ? 3.513 13.615 15.839 1.00 93.81 263 THR A CA 1
ATOM 2041 C C . THR A 1 263 ? 2.356 12.661 15.557 1.00 93.81 263 THR A C 1
ATOM 2043 O O . THR A 1 263 ? 2.500 11.462 15.778 1.00 93.81 263 THR A O 1
ATOM 2046 N N . ALA A 1 264 ? 1.233 13.156 15.029 1.00 91.25 264 ALA A N 1
ATOM 2047 C CA . ALA A 1 264 ? 0.060 12.336 14.726 1.00 91.25 264 ALA A CA 1
ATOM 2048 C C . ALA A 1 264 ? 0.361 11.244 13.686 1.00 91.25 264 ALA A C 1
ATOM 2050 O O . ALA A 1 264 ? -0.077 10.104 13.831 1.00 91.25 264 ALA A O 1
ATOM 2051 N N . THR A 1 265 ? 1.157 11.576 12.667 1.00 92.25 265 THR A N 1
ATOM 2052 C CA . THR A 1 265 ? 1.549 10.645 11.601 1.00 92.25 265 THR A CA 1
ATOM 2053 C C . THR A 1 265 ? 2.428 9.516 12.142 1.00 92.25 265 THR A C 1
ATOM 2055 O O . THR A 1 265 ? 2.161 8.342 11.880 1.00 92.25 265 THR A O 1
ATOM 2058 N N . LEU A 1 266 ? 3.456 9.856 12.929 1.00 93.56 266 LEU A N 1
ATOM 2059 C CA . LEU A 1 266 ? 4.341 8.865 13.544 1.00 93.56 266 LEU A CA 1
ATOM 2060 C C . LEU A 1 266 ? 3.607 8.020 14.601 1.00 93.56 266 LEU A C 1
ATOM 2062 O O . LEU A 1 266 ? 3.835 6.813 14.681 1.00 93.56 266 LEU A O 1
ATOM 2066 N N . ASP A 1 267 ? 2.699 8.626 15.375 1.00 93.56 267 ASP A N 1
ATOM 2067 C CA . ASP A 1 267 ? 1.881 7.923 16.369 1.00 93.56 267 ASP A CA 1
ATOM 2068 C C . ASP A 1 267 ? 0.954 6.902 15.708 1.00 93.56 267 ASP A C 1
ATOM 2070 O O . ASP A 1 267 ? 0.991 5.727 16.073 1.00 93.56 267 ASP A O 1
ATOM 2074 N N . SER A 1 268 ? 0.198 7.309 14.682 1.00 92.25 268 SER A N 1
ATOM 2075 C CA . SER A 1 268 ? -0.687 6.410 13.928 1.00 92.25 268 SER A CA 1
ATOM 2076 C C . SER A 1 268 ? 0.087 5.234 13.335 1.00 92.25 268 SER A C 1
ATOM 2078 O O . SER A 1 268 ? -0.302 4.080 13.513 1.00 92.25 268 SER A O 1
ATOM 2080 N N . TYR A 1 269 ? 1.234 5.510 12.707 1.00 92.94 269 TYR A N 1
ATOM 2081 C CA . TYR A 1 269 ? 2.086 4.478 12.123 1.00 92.94 269 TYR A CA 1
ATOM 2082 C C . TYR A 1 269 ? 2.579 3.458 13.164 1.00 92.94 269 TYR A C 1
ATOM 2084 O O . TYR A 1 269 ? 2.458 2.249 12.964 1.00 92.94 269 TYR A O 1
ATOM 2092 N N . CYS A 1 270 ? 3.089 3.923 14.309 1.00 93.75 270 CYS A N 1
ATOM 2093 C CA . CYS A 1 270 ? 3.543 3.033 15.379 1.00 93.75 270 CYS A CA 1
ATOM 2094 C C . CYS A 1 270 ? 2.398 2.206 15.983 1.00 93.75 270 CYS A C 1
ATOM 2096 O O . CYS A 1 270 ? 2.604 1.037 16.310 1.00 93.75 270 CYS A O 1
ATOM 2098 N N . ARG A 1 271 ? 1.192 2.773 16.127 1.00 92.81 271 ARG A N 1
ATOM 2099 C CA . ARG A 1 271 ? 0.016 2.030 16.617 1.00 92.81 271 ARG A CA 1
ATOM 2100 C C . ARG A 1 271 ? -0.364 0.897 15.678 1.00 92.81 271 ARG A C 1
ATOM 2102 O O . ARG A 1 271 ? -0.610 -0.213 16.146 1.00 92.81 271 ARG A O 1
ATOM 2109 N N . GLU A 1 272 ? -0.378 1.168 14.377 1.00 90.69 272 GLU A N 1
ATOM 2110 C CA . GLU A 1 272 ? -0.678 0.170 13.352 1.00 90.69 272 GLU A CA 1
ATOM 2111 C C . GLU A 1 272 ? 0.367 -0.947 13.334 1.00 90.69 272 GLU A C 1
ATOM 2113 O O . GLU A 1 272 ? -0.003 -2.119 13.328 1.00 90.69 272 GLU A O 1
ATOM 2118 N N . LEU A 1 273 ? 1.661 -0.615 13.415 1.00 91.00 273 LEU A N 1
ATOM 2119 C CA . LEU A 1 273 ? 2.726 -1.622 13.497 1.00 91.00 273 LEU A CA 1
ATOM 2120 C C . LEU A 1 273 ? 2.579 -2.531 14.720 1.00 91.00 273 LEU A C 1
ATOM 2122 O O . LEU A 1 273 ? 2.737 -3.747 14.600 1.00 91.00 273 LEU A O 1
ATOM 2126 N N . ILE A 1 274 ? 2.272 -1.950 15.884 1.00 91.38 274 ILE A N 1
ATOM 2127 C CA . ILE A 1 274 ? 2.082 -2.703 17.127 1.00 91.38 274 ILE A CA 1
ATOM 2128 C C . ILE A 1 274 ? 0.865 -3.624 17.016 1.00 91.38 274 ILE A C 1
ATOM 2130 O O . ILE A 1 274 ? 0.972 -4.800 17.354 1.00 91.38 274 ILE A O 1
ATOM 2134 N N . ALA A 1 275 ? -0.263 -3.118 16.513 1.00 88.69 275 ALA A N 1
ATOM 2135 C CA . ALA A 1 275 ? -1.488 -3.901 16.365 1.00 88.69 275 ALA A CA 1
ATOM 2136 C C . ALA A 1 275 ? -1.364 -5.012 15.305 1.00 88.69 275 ALA A C 1
ATOM 2138 O O . ALA A 1 275 ? -1.930 -6.091 15.463 1.00 88.69 275 ALA A O 1
ATOM 2139 N N . ALA A 1 276 ? -0.614 -4.759 14.229 1.00 86.50 276 ALA A N 1
ATOM 2140 C CA . ALA A 1 276 ? -0.367 -5.729 13.165 1.00 86.50 276 ALA A CA 1
ATOM 2141 C C . ALA A 1 276 ? 0.749 -6.735 13.504 1.00 86.50 276 ALA A C 1
ATOM 2143 O O . ALA A 1 276 ? 0.904 -7.730 12.798 1.00 86.50 276 ALA A O 1
ATOM 2144 N N . GLY A 1 277 ? 1.548 -6.478 14.546 1.00 87.19 277 GLY A N 1
ATOM 2145 C CA . GLY A 1 277 ? 2.699 -7.307 14.910 1.00 87.19 277 GLY A CA 1
ATOM 2146 C C . GLY A 1 277 ? 3.818 -7.300 13.862 1.00 87.19 277 GLY A C 1
ATOM 2147 O O . GLY A 1 277 ? 4.538 -8.287 13.719 1.00 87.19 277 GLY A O 1
ATOM 2148 N N . VAL A 1 278 ? 3.965 -6.207 13.107 1.00 89.00 278 VAL A N 1
ATOM 2149 C CA . VAL A 1 278 ? 4.940 -6.093 12.009 1.00 89.00 278 VAL A CA 1
ATOM 2150 C C . VAL A 1 278 ? 6.179 -5.325 12.467 1.00 89.00 278 VAL A C 1
ATOM 2152 O O . VAL A 1 278 ? 6.087 -4.295 13.134 1.00 89.00 278 VAL A O 1
ATOM 2155 N N . GLU A 1 279 ? 7.361 -5.820 12.105 1.00 89.44 279 GLU A N 1
ATOM 2156 C CA . GLU A 1 279 ? 8.630 -5.143 12.381 1.00 89.44 279 GLU A CA 1
ATOM 2157 C C . GLU A 1 279 ? 8.803 -3.899 11.496 1.00 89.44 279 GLU A C 1
ATOM 2159 O O . GLU A 1 279 ? 8.538 -3.937 10.292 1.00 89.44 279 GLU A O 1
ATOM 2164 N N . HIS A 1 280 ? 9.289 -2.805 12.086 1.00 91.25 280 HIS A N 1
ATOM 2165 C CA . HIS A 1 280 ? 9.650 -1.602 11.342 1.00 91.25 280 HIS A CA 1
ATOM 2166 C C . HIS A 1 280 ? 10.954 -1.798 10.557 1.00 91.25 280 HIS A C 1
ATOM 2168 O O . HIS A 1 280 ? 11.933 -2.325 11.087 1.00 91.25 280 HIS A O 1
ATOM 2174 N N . ARG A 1 281 ? 10.992 -1.317 9.311 1.00 89.75 281 ARG A N 1
ATOM 2175 C CA . ARG A 1 281 ? 12.207 -1.247 8.486 1.00 89.75 281 ARG A CA 1
ATOM 2176 C C . ARG A 1 281 ? 12.413 0.163 7.947 1.00 89.75 281 ARG A C 1
ATOM 2178 O O . ARG A 1 281 ? 11.454 0.787 7.501 1.00 89.75 281 ARG A O 1
ATOM 2185 N N . TYR A 1 282 ? 13.675 0.585 7.853 1.00 87.19 282 TYR A N 1
ATOM 2186 C CA . TYR A 1 282 ? 14.084 1.909 7.361 1.00 87.19 282 TYR A CA 1
ATOM 2187 C C . TYR A 1 282 ? 13.440 2.314 6.020 1.00 87.19 282 TYR A C 1
ATOM 2189 O O . TYR A 1 282 ? 13.069 3.466 5.808 1.00 87.19 282 TYR A O 1
ATOM 2197 N N . GLU A 1 283 ? 13.242 1.358 5.108 1.00 84.88 283 GLU A N 1
ATOM 2198 C CA . GLU A 1 283 ? 12.613 1.592 3.799 1.00 84.88 283 GLU A CA 1
ATOM 2199 C C . GLU A 1 283 ? 11.184 2.163 3.914 1.00 84.88 283 GLU A C 1
ATOM 2201 O O . GLU A 1 283 ? 10.748 2.951 3.069 1.00 84.88 283 GLU A O 1
ATOM 2206 N N . GLN A 1 284 ? 10.467 1.813 4.987 1.00 85.38 284 GLN A N 1
ATOM 2207 C CA . GLN A 1 284 ? 9.088 2.235 5.242 1.00 85.38 284 GLN A CA 1
ATOM 2208 C C . GLN A 1 284 ? 9.004 3.692 5.715 1.00 85.38 284 GLN A C 1
ATOM 2210 O O . GLN A 1 284 ? 7.985 4.346 5.493 1.00 85.38 284 GLN A O 1
ATOM 2215 N N . THR A 1 285 ? 10.076 4.232 6.303 1.00 86.06 285 THR A N 1
ATOM 2216 C CA . THR A 1 285 ? 10.135 5.589 6.873 1.00 86.06 285 THR A CA 1
ATOM 2217 C C . THR A 1 285 ? 9.831 6.668 5.833 1.00 86.06 285 THR A C 1
ATOM 2219 O O . THR A 1 285 ? 9.145 7.650 6.117 1.00 86.06 285 THR A O 1
ATOM 2222 N N . SER A 1 286 ? 10.258 6.448 4.588 1.00 83.06 286 SER A N 1
ATOM 2223 C CA . SER A 1 286 ? 9.950 7.341 3.466 1.00 83.06 286 SER A CA 1
ATOM 2224 C C . SER A 1 286 ? 8.451 7.426 3.149 1.00 83.06 286 SER A C 1
ATOM 2226 O O . SER A 1 286 ? 7.969 8.484 2.748 1.00 83.06 286 SER A O 1
ATOM 2228 N N . GLY A 1 287 ? 7.707 6.335 3.351 1.00 82.00 287 GLY A N 1
ATOM 2229 C CA . GLY A 1 287 ? 6.260 6.281 3.158 1.00 82.00 287 GLY A CA 1
ATOM 2230 C C . GLY A 1 287 ? 5.496 7.024 4.251 1.00 82.00 287 GLY A C 1
ATOM 2231 O O . GLY A 1 287 ? 4.527 7.715 3.951 1.00 82.00 287 GLY A O 1
ATOM 2232 N N . VAL A 1 288 ? 5.968 6.935 5.497 1.00 84.00 288 VAL A N 1
ATOM 2233 C CA . VAL A 1 288 ? 5.352 7.602 6.657 1.00 84.00 288 VAL A CA 1
ATOM 2234 C C . VAL A 1 288 ? 5.403 9.122 6.507 1.00 84.00 288 VAL A C 1
ATOM 2236 O O . VAL A 1 288 ? 4.414 9.810 6.735 1.00 84.00 288 VAL A O 1
ATOM 2239 N N . LEU A 1 289 ? 6.534 9.658 6.047 1.00 82.69 289 LEU A N 1
ATOM 2240 C CA . LEU A 1 289 ? 6.734 11.104 5.905 1.00 82.69 289 LEU A CA 1
ATOM 2241 C C . LEU A 1 289 ? 6.030 11.734 4.690 1.00 82.69 289 LEU A C 1
ATOM 2243 O O . LEU A 1 289 ? 6.043 12.953 4.551 1.00 82.69 289 LEU A O 1
ATOM 2247 N N . ARG A 1 290 ? 5.407 10.933 3.816 1.00 80.81 290 ARG A N 1
ATOM 2248 C CA . ARG A 1 290 ? 4.633 11.416 2.656 1.00 80.81 290 ARG A CA 1
ATOM 2249 C C . ARG A 1 290 ? 3.174 11.736 2.981 1.00 80.81 290 ARG A C 1
ATOM 2251 O O . ARG A 1 290 ? 2.393 11.998 2.069 1.00 80.81 290 ARG A O 1
ATOM 2258 N N . ALA A 1 291 ? 2.786 11.710 4.256 1.00 75.38 291 ALA A N 1
ATOM 2259 C CA . ALA A 1 291 ? 1.450 12.124 4.653 1.00 75.38 291 ALA A CA 1
ATOM 2260 C C . ALA A 1 291 ? 1.184 13.579 4.200 1.00 75.38 291 ALA A C 1
ATOM 2262 O O . ALA A 1 291 ? 2.042 14.448 4.380 1.00 75.38 291 ALA A O 1
ATOM 2263 N N . PRO A 1 292 ? 0.003 13.875 3.627 1.00 65.94 292 PRO A N 1
ATOM 2264 C CA . PRO A 1 292 ? -0.279 15.173 3.009 1.00 65.94 292 PRO A CA 1
ATOM 2265 C C . PRO A 1 292 ? -0.169 16.348 3.990 1.00 65.94 292 PRO A C 1
ATOM 2267 O O . PRO A 1 292 ? 0.211 17.442 3.583 1.00 65.94 292 PRO A O 1
ATOM 2270 N N . CYS A 1 293 ? -0.421 16.125 5.285 1.00 72.50 293 CYS A N 1
ATOM 2271 C CA . CYS A 1 293 ? -0.249 17.167 6.297 1.00 72.50 293 CYS A CA 1
ATOM 2272 C C . CYS A 1 293 ? 1.232 17.477 6.603 1.00 72.50 293 CYS A C 1
ATOM 2274 O O . CYS A 1 293 ? 1.539 18.592 7.008 1.00 72.50 293 CYS A O 1
ATOM 2276 N N . VAL A 1 294 ? 2.154 16.527 6.383 1.00 67.44 294 VAL A N 1
ATOM 2277 C CA . VAL A 1 294 ? 3.600 16.715 6.617 1.00 67.44 294 VAL A CA 1
ATOM 2278 C C . VAL A 1 294 ? 4.217 17.489 5.451 1.00 67.44 294 VAL A C 1
ATOM 2280 O O . VAL A 1 294 ? 5.103 18.312 5.651 1.00 67.44 294 VAL A O 1
ATOM 2283 N N . MET A 1 295 ? 3.716 17.270 4.231 1.00 60.31 295 MET A N 1
ATOM 2284 C CA . MET A 1 295 ? 4.185 17.957 3.023 1.00 60.31 295 MET A CA 1
ATOM 2285 C C . MET A 1 295 ? 3.601 19.366 2.837 1.00 60.31 295 MET A C 1
ATOM 2287 O O . MET A 1 295 ? 4.183 20.166 2.112 1.00 60.31 295 MET A O 1
ATOM 2291 N N . GLY A 1 296 ? 2.463 19.676 3.466 1.00 51.47 296 GLY A N 1
ATOM 2292 C CA . GLY A 1 296 ? 1.769 20.963 3.321 1.00 51.47 296 GLY A CA 1
ATOM 2293 C C . GLY A 1 296 ? 2.333 22.121 4.154 1.00 51.47 296 GLY A C 1
ATOM 2294 O O . GLY A 1 296 ? 1.779 23.214 4.091 1.00 51.47 296 GLY A O 1
ATOM 2295 N N . ALA A 1 297 ? 3.388 21.891 4.943 1.00 46.12 297 ALA A N 1
ATOM 2296 C CA . ALA A 1 297 ? 3.987 22.890 5.834 1.00 46.12 297 ALA A CA 1
ATOM 2297 C C . ALA A 1 297 ? 5.211 23.624 5.240 1.00 46.12 297 ALA A C 1
ATOM 2299 O O . ALA A 1 297 ? 5.884 24.351 5.969 1.00 46.12 297 ALA A O 1
ATOM 2300 N N . ALA A 1 298 ? 5.494 23.443 3.944 1.00 37.69 298 ALA A N 1
ATOM 2301 C CA . ALA A 1 298 ? 6.578 24.123 3.225 1.00 37.69 298 ALA A CA 1
ATOM 2302 C C . ALA A 1 298 ? 6.094 25.365 2.462 1.00 37.69 298 ALA A C 1
ATOM 2304 O O . ALA A 1 298 ? 5.040 25.275 1.790 1.00 37.69 298 ALA A O 1
#

Foldseek 3Di:
DDDDDDDDPVCPVVDDDDDPDDPVVVVVVVVVVVVLCVVCVVLLAHSCVVVDVDPQPPVNVLVRLVCCCVRRPQVVQVVVQVCCLPVPQLVVCVVVVPPPSVVDTGHDDCVVSNPPVCQLVVLVQCVVVVNDDPCSNCVSNVHDCVPPDPPPPPPPPPPDPDDDDDDPDPDPPDPPPDDPPVLLVVLVVLLQQQLLQLLVLCLVDPLQPPVCSVVSVVDRSSLNLLPRADALVRCVVSVSRVPSLPCQVVSCVVRQWDSVVLVVLSVVVSSVCSNVSHHDDSVCSRVSCPPPRRVVRD

pLDDT: mean 78.54, std 15.51, range [31.25, 96.38]

Sequence (298 aa):
MPIILEVPPEVISEMKVLTFESDFDQLALKLREEAIRRFATGLEIPGEVLLGMGDINHWGAWALQAEAIRLGIEPRLATVAHALTTQWLRPLLEDQGVNDAGQWLVWYDTSPLRVRQNRSQTALEVYDRGAISAEALRRETGFDDSDAPRLGQNVRARETRLPVDETTTPPDTLPASAMPEGLLAAADGLIWGALSAAGEKLRRTPACPRSERARAK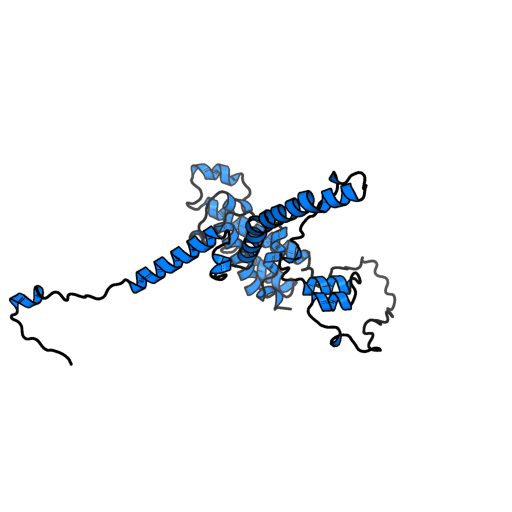EMLSAALHTILPVEAVQVEQWRLLEGAWARVPEIAARYGLDAECLTATLDSYCRELIAAGVEHRYEQTSGVLRAPCVMGAA

Radius of gyration: 31.14 Å; chains: 1; bounding box: 101×58×76 Å